Protein AF-A0A392QM88-F1 (afdb_monomer)

Solvent-accessible surface area (backbone atoms only — not comparable to full-atom values): 10336 Å² total; per-residue (Å²): 112,51,68,60,70,75,41,70,39,86,89,36,96,40,37,56,89,45,38,24,79,82,51,42,71,90,31,56,61,50,50,77,55,49,65,89,54,68,69,42,95,82,54,76,80,73,57,62,70,60,38,50,55,51,37,53,50,48,48,50,42,21,56,51,68,53,18,47,33,38,51,37,34,74,15,31,83,82,57,95,88,61,75,76,84,81,58,98,82,52,79,70,49,34,72,12,24,41,53,62,34,41,51,51,22,46,27,48,56,44,9,10,80,89,38,78,71,16,30,24,37,35,31,84,96,35,15,82,76,27,60,59,43,59,57,53,48,52,51,53,54,48,45,57,62,52,44,50,73,69,46,88,58,29,50,81,83,83,53,63,71,60,48,68,34,70,52,76,43,71,50,100,85,70,44,84,43,80,44,63,95

Foldseek 3Di:
DAQPPQAVDPPHPLHDPFWAPVRHPPHDAQQPDDCVQNVDPPRDDDDNVVSVVNLVVLCCCLLPVQQQAQCQAAHADDFPPDDPPPDPPDRNRDGHSVVVTRLLVRLCNTFYPPDDCSPDSNDDVRNVVRSVSVVSVVVVVVSLVVSCVVDDNSDHDPDPRQQADWDWDQDPVRDTDIDGD

Mean predicted aligned error: 3.91 Å

Organism: NCBI:txid97028

Sequence (181 aa):
MQIPSIFTNPNSSLYDPYRDPRHQPPATIDLEYDRAQGDLPNYIPRCAEEQIKLNLYTMHRTMYRNGNTNTLFHGGPFRGGDIPPDSKEDQSKSSGSIERSPHNIVHVWCGDPNQLDRKDMGHFYSSGRDPLFYALHGNVDRMWSIWKTLGGKRRDPTDRDWLESAFVFYDENKNLVKVKV

Secondary structure (DSSP, 8-state):
----GGGT-TTSTT--S-B-GGGSTTPPP-TT--HHHHTSTT--PPPHHHHHHHHHHHHHIIIIIS--BHHHHHBS---TTPPPTTSTT-GGGPBPHHIIIIIHHHHHHHB-TTSGGGTTTTSHHHHTTSTHHHHHHHHHHHHHHHHHHT-TB------HHHHH-EEEEE-TTS-EEEEE-

Nearest PDB structures (foldseek):
  5ce9-assembly1_B  TM=9.347E-01  e=1.069E-18  Juglans regia
  5ce9-assembly1_A  TM=9.651E-01  e=8.679E-18  Juglans regia
  6els-assembly1_A  TM=9.710E-01  e=1.859E-17  Malus domestica
  4z0y-assembly1_C  TM=9.192E-01  e=1.014E-15  Coreopsis grandiflora
  6hqi-assembly1_A  TM=8.753E-01  e=3.886E-12  Solanum lycopersicum

Radius of gyration: 17.98 Å; Cα contacts (8 Å, |Δi|>4): 257; chains: 1; bounding box: 46×46×43 Å

InterPro domains:
  IPR002227 Tyrosinase copper-binding domain [PF00264] (35-149)
  IPR002227 Tyrosinase copper-binding domain [PR00092] (102-113)
  IPR002227 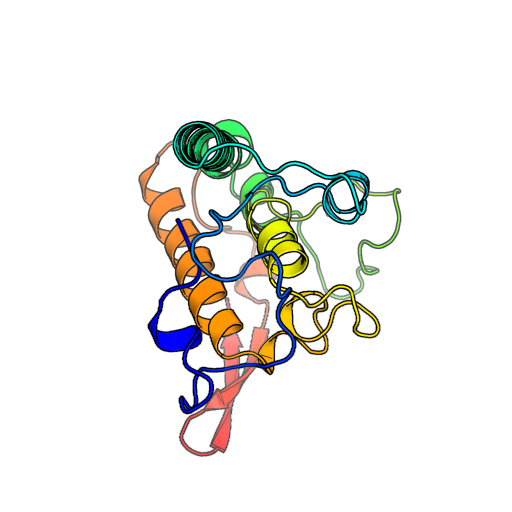Tyrosinase copper-binding domain [PR00092] (129-147)
  IPR002227 Tyrosinase copper-binding domain [PS00498] (130-141)
  IPR008922 Di-copper centre-containing domain superfamily [G3DSA:1.10.1280.10] (1-181)
  IPR008922 Di-copper centre-containing domain superfamily [SSF48056] (1-180)
  IPR022739 Polyphenol oxidase, central domain [PF12142] (156-181)
  IPR050316 Tyrosinase and Hemocyanin [PTHR11474] (1-180)

Structure (mmCIF, N/CA/C/O backbone):
data_AF-A0A392QM88-F1
#
_entry.id   AF-A0A392QM88-F1
#
loop_
_atom_site.group_PDB
_atom_site.id
_atom_site.type_symbol
_atom_site.label_atom_id
_atom_site.label_alt_id
_atom_site.label_comp_id
_atom_site.label_asym_id
_atom_site.label_entity_id
_atom_site.label_seq_id
_atom_site.pdbx_PDB_ins_code
_atom_site.Cartn_x
_atom_site.Cartn_y
_atom_site.Cartn_z
_atom_site.occupancy
_atom_site.B_iso_or_equiv
_atom_site.auth_seq_id
_atom_site.auth_comp_id
_atom_site.auth_asym_id
_atom_site.auth_atom_id
_atom_site.pdbx_PDB_model_num
ATOM 1 N N . MET A 1 1 ? -6.569 14.577 1.644 1.00 94.62 1 MET A N 1
ATOM 2 C CA . MET A 1 1 ? -5.976 13.221 1.641 1.00 94.62 1 MET A CA 1
ATOM 3 C C . MET A 1 1 ? -6.264 12.590 3.000 1.00 94.62 1 MET A C 1
ATOM 5 O O . MET A 1 1 ? -5.414 12.617 3.873 1.00 94.62 1 MET A O 1
ATOM 9 N N . GLN A 1 2 ? -7.500 12.148 3.214 1.00 97.56 2 GLN A N 1
ATOM 10 C CA . GLN A 1 2 ? -7.997 11.625 4.496 1.00 97.56 2 GLN A CA 1
ATOM 11 C C . GLN A 1 2 ? -8.505 10.196 4.269 1.00 97.56 2 GLN A C 1
ATOM 13 O O . GLN A 1 2 ? -8.697 9.809 3.110 1.00 97.56 2 GLN A O 1
ATOM 18 N N . ILE A 1 3 ? -8.770 9.443 5.339 1.00 98.00 3 ILE A N 1
ATOM 19 C CA . ILE A 1 3 ? -9.519 8.184 5.227 1.00 98.00 3 ILE A CA 1
ATOM 20 C C . ILE A 1 3 ? -10.881 8.496 4.578 1.00 98.00 3 ILE A C 1
ATOM 22 O O . ILE A 1 3 ? -11.578 9.397 5.056 1.00 98.00 3 ILE A O 1
ATOM 26 N N . PRO A 1 4 ? -11.273 7.813 3.486 1.00 98.19 4 PRO A N 1
ATOM 27 C CA . PRO A 1 4 ? -12.556 8.075 2.844 1.00 98.19 4 PRO A CA 1
ATOM 28 C C . PRO A 1 4 ? -13.722 7.807 3.803 1.00 98.19 4 PRO A C 1
ATOM 30 O O . PRO A 1 4 ? -13.741 6.795 4.502 1.00 98.19 4 PRO A O 1
ATOM 33 N N . SER A 1 5 ? -14.729 8.682 3.800 1.00 97.06 5 SER A N 1
ATOM 34 C CA . SER A 1 5 ? -15.846 8.649 4.761 1.00 97.06 5 SER A CA 1
ATOM 35 C C . SER A 1 5 ? -16.660 7.349 4.751 1.00 97.06 5 SER A C 1
ATOM 37 O O . SER A 1 5 ? -17.263 6.988 5.758 1.00 97.06 5 SER A O 1
ATOM 39 N N . ILE A 1 6 ? -16.646 6.601 3.644 1.00 97.88 6 ILE A N 1
ATOM 40 C CA . ILE A 1 6 ? -17.304 5.289 3.541 1.00 97.88 6 ILE A CA 1
ATOM 41 C C . ILE A 1 6 ? -16.734 4.257 4.531 1.00 97.88 6 ILE A C 1
ATOM 43 O O . ILE A 1 6 ? -17.445 3.330 4.920 1.00 97.88 6 ILE A O 1
ATOM 47 N N . PHE A 1 7 ? -15.480 4.437 4.966 1.00 98.44 7 PHE A N 1
ATOM 48 C CA . PHE A 1 7 ? -14.811 3.573 5.937 1.00 98.44 7 PHE A CA 1
ATOM 49 C C . PHE A 1 7 ? -15.027 4.031 7.384 1.00 98.44 7 PHE A C 1
ATOM 51 O O . PHE A 1 7 ? -14.753 3.260 8.293 1.00 98.44 7 PHE A O 1
ATOM 58 N N . THR A 1 8 ? -15.501 5.253 7.646 1.00 97.25 8 THR A N 1
ATOM 59 C CA . THR A 1 8 ? -15.475 5.840 9.004 1.00 97.25 8 THR A CA 1
ATOM 60 C C . THR A 1 8 ? -16.792 5.733 9.764 1.00 97.25 8 THR A C 1
ATOM 62 O O . THR A 1 8 ? -16.852 6.124 10.923 1.00 97.25 8 THR A O 1
ATOM 65 N N . ASN A 1 9 ? -17.858 5.241 9.130 1.00 97.06 9 ASN A N 1
ATOM 66 C CA . ASN A 1 9 ? -19.157 5.049 9.773 1.00 97.06 9 ASN A CA 1
ATOM 67 C C . ASN A 1 9 ? -19.166 3.739 10.585 1.00 97.06 9 ASN A C 1
ATOM 69 O O . ASN A 1 9 ? -19.156 2.688 9.949 1.00 97.06 9 ASN A O 1
ATOM 73 N N . PRO A 1 10 ? -19.297 3.759 11.928 1.00 97.31 10 PRO A N 1
ATOM 74 C CA . PRO A 1 10 ? -19.299 2.544 12.752 1.00 97.31 10 PRO A CA 1
ATOM 75 C C . PRO A 1 10 ? -20.393 1.521 12.416 1.00 97.31 10 PRO A C 1
ATOM 77 O O . PRO A 1 10 ? -20.271 0.354 12.768 1.00 97.31 10 PRO A O 1
ATOM 80 N N . ASN A 1 11 ? -21.454 1.942 11.719 1.00 97.62 11 ASN A N 1
ATOM 81 C CA . ASN A 1 11 ? -22.539 1.067 11.265 1.00 97.62 11 ASN A CA 1
ATOM 82 C C . ASN A 1 11 ? -22.311 0.490 9.850 1.00 97.62 11 ASN A C 1
ATOM 84 O O . ASN A 1 11 ? -23.202 -0.149 9.296 1.00 97.62 11 ASN A O 1
ATOM 88 N N . SER A 1 12 ? -21.163 0.764 9.223 1.00 98.12 12 SER A N 1
ATOM 89 C CA . SER A 1 12 ? -20.799 0.272 7.890 1.00 98.12 12 SER A CA 1
ATOM 90 C C . SER A 1 12 ? -20.069 -1.065 7.977 1.00 98.12 12 SER A C 1
ATOM 92 O O . SER A 1 12 ? -19.211 -1.248 8.835 1.00 98.12 12 SER A O 1
ATOM 94 N N . SER A 1 13 ? -20.297 -1.961 7.015 1.00 98.19 13 SER A N 1
ATOM 95 C CA . SER A 1 13 ? -19.485 -3.177 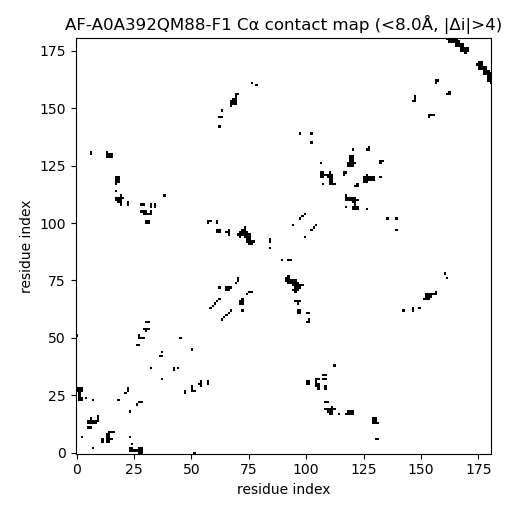6.854 1.00 98.19 13 SER A CA 1
ATOM 96 C C . SER A 1 13 ? -18.040 -2.896 6.420 1.00 98.19 13 SER A C 1
ATOM 98 O O . SER A 1 13 ? -17.230 -3.812 6.360 1.00 98.19 13 SER A O 1
ATOM 100 N N . LEU A 1 14 ? -17.722 -1.645 6.069 1.00 98.50 14 LEU A N 1
ATOM 101 C CA . LEU A 1 14 ? -16.372 -1.186 5.728 1.00 98.50 14 LEU A CA 1
ATOM 102 C C . LEU A 1 14 ? -15.616 -0.606 6.937 1.00 98.50 14 LEU A C 1
ATOM 104 O O . LEU A 1 14 ? -14.470 -0.170 6.805 1.00 98.50 14 LEU A O 1
ATOM 108 N N . TYR A 1 15 ? -16.267 -0.519 8.095 1.00 98.62 15 TYR A N 1
ATOM 109 C CA . TYR A 1 15 ? -15.659 0.025 9.299 1.00 98.62 15 TYR A CA 1
ATOM 110 C C . TYR A 1 15 ? -14.811 -1.013 10.026 1.00 98.62 15 TYR A C 1
ATOM 112 O O . TYR A 1 15 ? -15.168 -2.186 10.089 1.00 98.62 15 TYR A O 1
ATOM 120 N N . ASP A 1 16 ? -13.716 -0.536 10.608 1.00 98.69 16 ASP A N 1
ATOM 121 C CA . ASP A 1 16 ? -12.847 -1.300 11.491 1.00 98.69 16 ASP A CA 1
ATOM 122 C C . ASP A 1 16 ? -12.571 -0.453 12.750 1.00 98.69 16 ASP A C 1
ATOM 124 O O . ASP A 1 16 ? -12.137 0.701 12.611 1.00 98.69 16 ASP A O 1
ATOM 128 N N . PRO A 1 17 ? -12.853 -0.966 13.967 1.00 97.88 17 PRO A N 1
ATOM 129 C CA . PRO A 1 17 ? -12.576 -0.258 15.215 1.00 97.88 17 PRO A CA 1
ATOM 130 C C . PRO A 1 17 ? -11.083 -0.180 15.571 1.00 97.88 17 PRO A C 1
ATOM 132 O O . PRO A 1 17 ? -10.718 0.638 16.411 1.00 97.88 17 PRO A O 1
ATOM 135 N N . TYR A 1 18 ? -10.217 -0.993 14.961 1.00 98.31 18 TYR A N 1
ATOM 136 C CA . TYR A 1 18 ? -8.781 -1.081 15.250 1.00 98.31 18 TYR A CA 1
ATOM 137 C C . TYR A 1 18 ? -7.935 -0.184 14.336 1.00 98.31 18 TYR A C 1
ATOM 139 O O . TYR A 1 18 ? -6.853 -0.555 13.867 1.00 98.31 18 TYR A O 1
ATOM 147 N N . ARG A 1 19 ? -8.426 1.037 14.108 1.00 98.38 19 ARG A N 1
ATOM 148 C CA . ARG A 1 19 ? -7.689 2.122 13.449 1.00 98.38 19 ARG A CA 1
ATOM 149 C C . ARG A 1 19 ? -7.270 3.173 14.464 1.00 98.38 19 ARG A C 1
ATOM 151 O O . ARG A 1 19 ? -7.979 3.404 15.439 1.00 98.38 19 ARG A O 1
ATOM 158 N N . ASP A 1 20 ? -6.161 3.860 14.207 1.00 97.50 20 ASP A N 1
ATOM 159 C CA . ASP A 1 20 ? -5.684 4.925 15.088 1.00 97.50 20 ASP A CA 1
ATOM 160 C C . ASP A 1 20 ? -6.769 6.014 15.246 1.00 97.50 20 ASP A C 1
ATOM 162 O O . ASP A 1 20 ? -7.164 6.652 14.257 1.00 97.50 20 ASP A O 1
ATOM 166 N N . PRO A 1 21 ? -7.286 6.241 16.470 1.00 95.56 21 PRO A N 1
ATOM 167 C CA . PRO A 1 21 ? -8.365 7.196 16.698 1.00 95.56 21 PRO A CA 1
ATOM 168 C C . PRO A 1 21 ? -7.934 8.642 16.420 1.00 95.56 21 PRO A C 1
ATOM 170 O O . PRO A 1 21 ? -8.773 9.483 16.104 1.00 95.56 21 PRO A O 1
ATOM 173 N N . ARG A 1 22 ? -6.629 8.938 16.481 1.00 95.06 22 ARG A N 1
ATOM 174 C CA . ARG A 1 22 ? -6.062 10.271 16.209 1.00 95.06 22 ARG A CA 1
ATOM 175 C C . ARG A 1 22 ? -6.024 10.590 14.716 1.00 95.06 22 ARG A C 1
ATOM 177 O O . ARG A 1 22 ? -5.922 11.751 14.331 1.00 95.06 22 ARG A O 1
ATOM 184 N N . HIS A 1 23 ? -6.094 9.559 13.881 1.00 96.25 23 HIS A N 1
ATOM 185 C CA . HIS A 1 23 ? -5.944 9.638 12.431 1.00 96.25 23 HIS A CA 1
ATOM 186 C C . HIS A 1 23 ? -7.280 9.526 11.682 1.00 96.25 23 HIS A C 1
ATOM 188 O O . HIS A 1 23 ? -7.318 9.486 10.451 1.00 96.25 23 HIS A O 1
ATOM 194 N N . GLN A 1 24 ? -8.402 9.533 12.405 1.00 96.25 24 GLN A N 1
ATOM 195 C CA . GLN A 1 24 ? -9.720 9.651 11.788 1.00 96.25 24 GLN A CA 1
ATOM 196 C C . GLN A 1 24 ? -9.916 11.051 11.176 1.00 96.25 24 GLN A C 1
ATOM 198 O O . GLN A 1 24 ? -9.284 12.019 11.615 1.00 96.25 24 GLN A O 1
ATOM 203 N N . PRO A 1 25 ? -10.786 11.205 10.158 1.00 96.38 25 PRO A N 1
ATOM 204 C CA . PRO A 1 25 ? -11.103 12.519 9.614 1.00 96.38 25 PRO A CA 1
ATOM 205 C C . PRO A 1 25 ? -11.487 13.518 10.721 1.00 96.38 25 PRO A C 1
ATOM 207 O O . PRO A 1 25 ? -12.226 13.155 11.637 1.00 96.38 25 PRO A O 1
ATOM 210 N N . PRO A 1 26 ? -11.001 14.772 10.647 1.00 96.06 26 PRO A N 1
ATOM 211 C CA . PRO A 1 26 ? -10.404 15.418 9.476 1.00 96.06 26 PRO A CA 1
ATOM 212 C C . PRO A 1 26 ? -8.869 15.279 9.344 1.00 96.06 26 PRO A C 1
ATOM 214 O O . PRO A 1 26 ? -8.259 16.033 8.579 1.00 96.06 26 PRO A O 1
ATOM 217 N N . ALA A 1 27 ? -8.220 14.344 10.044 1.00 96.75 27 ALA A N 1
ATOM 218 C CA . ALA A 1 27 ? -6.771 14.162 9.944 1.00 96.75 27 ALA A CA 1
ATOM 219 C C . ALA A 1 27 ? -6.320 13.869 8.499 1.00 96.75 27 ALA A C 1
ATOM 221 O O . ALA A 1 27 ? -6.883 13.022 7.802 1.00 96.75 27 ALA A O 1
ATOM 222 N N . THR A 1 28 ? -5.297 14.592 8.040 1.00 97.88 28 THR A N 1
ATOM 223 C CA . THR A 1 28 ? -4.657 14.349 6.740 1.00 97.88 28 THR A CA 1
ATOM 224 C C . THR A 1 28 ? -3.559 13.313 6.922 1.00 97.88 28 THR A C 1
ATOM 226 O O . THR A 1 28 ? -2.753 13.445 7.837 1.00 97.88 28 THR A O 1
ATOM 229 N N . ILE A 1 29 ? -3.522 12.306 6.047 1.00 97.62 29 ILE A N 1
ATOM 230 C CA . ILE A 1 29 ? -2.502 11.256 6.089 1.00 97.62 29 ILE A CA 1
ATOM 231 C C . ILE A 1 29 ? -1.093 11.847 6.038 1.00 97.62 29 ILE A C 1
ATOM 233 O O . ILE A 1 29 ? -0.852 12.775 5.264 1.00 97.62 29 ILE A O 1
ATOM 237 N N . ASP A 1 30 ? -0.167 11.300 6.822 1.00 97.50 30 ASP A N 1
ATOM 238 C CA . ASP A 1 30 ? 1.258 11.605 6.708 1.00 97.50 30 ASP A CA 1
ATOM 239 C C . ASP A 1 30 ? 1.970 10.451 5.992 1.00 97.50 30 ASP A C 1
ATOM 241 O O . ASP A 1 30 ? 2.142 9.371 6.550 1.00 97.50 30 ASP A O 1
ATOM 245 N N . LEU A 1 31 ? 2.360 10.663 4.729 1.00 97.75 31 LEU A N 1
ATOM 246 C CA . LEU A 1 31 ? 3.050 9.641 3.927 1.00 97.75 31 LEU A CA 1
ATOM 247 C C . LEU A 1 31 ? 4.502 9.399 4.373 1.00 97.75 31 LEU A C 1
ATOM 249 O O . LEU A 1 31 ? 5.159 8.508 3.842 1.00 97.75 31 LEU A O 1
ATOM 253 N N . GLU A 1 32 ? 4.998 10.181 5.330 1.00 95.19 32 GLU A N 1
ATOM 254 C CA . GLU A 1 32 ? 6.298 10.018 5.986 1.00 95.19 32 GLU A CA 1
ATOM 255 C C . GLU A 1 32 ? 6.133 9.966 7.514 1.00 95.19 32 GLU A C 1
ATOM 257 O O . GLU A 1 32 ? 7.029 10.377 8.248 1.00 95.19 32 GLU A O 1
ATOM 262 N N . TYR A 1 33 ? 4.978 9.481 7.989 1.00 96.25 33 TYR A N 1
ATOM 263 C CA . TYR A 1 33 ? 4.686 9.324 9.407 1.00 96.25 33 TYR A CA 1
ATOM 264 C C . TYR A 1 33 ? 5.822 8.605 10.141 1.00 96.25 33 TYR A C 1
ATOM 266 O O . TYR A 1 33 ? 6.101 7.425 9.914 1.00 96.25 33 TYR A O 1
ATOM 274 N N . ASP A 1 34 ? 6.454 9.331 11.056 1.00 92.62 34 ASP A N 1
ATOM 275 C CA . ASP A 1 34 ? 7.454 8.795 11.962 1.00 92.62 34 ASP A CA 1
ATOM 276 C C . ASP A 1 34 ? 6.769 8.361 13.254 1.00 92.62 34 ASP A C 1
ATOM 278 O O . ASP A 1 34 ? 6.395 9.193 14.081 1.00 92.62 34 ASP A O 1
ATOM 282 N N . ARG A 1 35 ? 6.648 7.047 13.446 1.00 90.69 35 ARG A N 1
ATOM 283 C CA . ARG A 1 35 ? 6.071 6.448 14.654 1.00 90.69 35 ARG A CA 1
ATOM 284 C C . ARG A 1 35 ? 6.728 6.965 15.938 1.00 90.69 35 ARG A C 1
ATOM 286 O O . ARG A 1 35 ? 6.027 7.181 16.921 1.00 90.69 35 ARG A O 1
ATOM 293 N N . ALA A 1 36 ? 8.048 7.162 15.950 1.00 90.75 36 ALA A N 1
ATOM 294 C CA . ALA A 1 36 ? 8.772 7.547 17.163 1.00 90.75 36 ALA A CA 1
ATOM 295 C C . ALA A 1 36 ? 8.376 8.945 17.663 1.00 90.75 36 ALA A C 1
ATOM 297 O O . ALA A 1 36 ? 8.449 9.216 18.860 1.00 90.75 36 ALA A O 1
ATOM 298 N N . GLN A 1 37 ? 7.939 9.815 16.752 1.00 90.25 37 GLN A N 1
ATOM 299 C CA . GLN A 1 37 ? 7.462 11.159 17.071 1.00 90.25 37 GLN A CA 1
ATOM 300 C C . GLN A 1 37 ? 5.937 11.217 17.141 1.00 90.25 37 GLN A C 1
ATOM 302 O O . GLN A 1 37 ? 5.386 11.799 18.070 1.00 90.25 37 GLN A O 1
ATOM 307 N N . GLY A 1 38 ? 5.257 10.597 16.179 1.00 89.31 38 GLY A N 1
ATOM 308 C CA . GLY A 1 38 ? 3.807 10.634 16.019 1.00 89.31 38 GLY A CA 1
ATOM 309 C C . GLY A 1 38 ? 3.030 9.921 17.124 1.00 89.31 38 GLY A C 1
ATOM 310 O O . GLY A 1 38 ? 1.844 10.192 17.298 1.00 89.31 38 GLY A O 1
ATOM 311 N N . ASP A 1 39 ? 3.673 9.034 17.886 1.00 91.94 39 ASP A N 1
ATOM 312 C CA . ASP A 1 39 ? 3.069 8.371 19.050 1.00 91.94 39 ASP A CA 1
ATOM 313 C C . ASP A 1 39 ? 3.227 9.145 20.357 1.00 91.94 39 ASP A C 1
ATOM 315 O O . ASP A 1 39 ? 2.631 8.773 21.369 1.00 91.94 39 ASP A O 1
ATOM 319 N N . LEU A 1 40 ? 3.990 10.240 20.358 1.00 91.00 40 LEU A N 1
ATOM 320 C CA . LEU A 1 40 ? 4.176 11.030 21.566 1.00 91.00 40 LEU A CA 1
ATOM 321 C C . LEU A 1 40 ? 2.880 11.771 21.945 1.00 91.00 40 LEU A C 1
ATOM 323 O O . LEU A 1 40 ? 2.221 12.341 21.072 1.00 91.00 40 LEU A O 1
ATOM 327 N N . PRO A 1 41 ? 2.527 11.850 23.245 1.00 86.88 41 PRO A N 1
ATOM 328 C CA . PRO A 1 41 ? 1.304 12.524 23.698 1.00 86.88 41 PRO A CA 1
ATOM 329 C C . PRO A 1 41 ? 1.210 14.007 23.315 1.00 86.88 41 PRO A C 1
ATOM 331 O O . PRO A 1 41 ? 0.119 14.557 23.219 1.00 86.88 41 PRO A O 1
ATOM 334 N N . ASN A 1 42 ? 2.354 14.663 23.123 1.00 88.44 42 ASN A N 1
ATOM 335 C CA . ASN A 1 42 ? 2.470 16.074 22.764 1.00 88.44 42 ASN A CA 1
ATOM 336 C C . ASN A 1 42 ? 2.767 16.294 21.273 1.00 88.44 42 ASN A C 1
ATOM 338 O O . ASN A 1 42 ? 3.153 17.400 20.893 1.00 88.44 42 ASN A O 1
ATOM 342 N N . TYR A 1 43 ? 2.630 15.262 20.436 1.00 89.50 43 TYR A N 1
ATOM 343 C CA . TYR A 1 43 ? 2.791 15.412 18.998 1.00 89.50 43 TYR A CA 1
ATOM 344 C C . TYR A 1 43 ? 1.726 16.361 18.441 1.00 89.50 43 TYR A C 1
ATOM 346 O O . TYR A 1 43 ? 0.525 16.157 18.626 1.00 89.50 43 TYR A O 1
ATOM 354 N N . ILE A 1 44 ? 2.176 17.400 17.741 1.00 88.88 44 ILE A N 1
ATOM 355 C CA . ILE A 1 44 ? 1.302 18.357 17.068 1.00 88.88 44 ILE A CA 1
ATOM 356 C C . ILE A 1 44 ? 1.377 18.057 15.567 1.00 88.88 44 ILE A C 1
ATOM 358 O O . ILE A 1 44 ? 2.429 18.290 14.963 1.00 88.88 44 ILE A O 1
ATOM 362 N N . PRO A 1 45 ? 0.301 17.534 14.949 1.00 89.69 45 PRO A N 1
ATOM 363 C CA . PRO A 1 45 ? 0.288 17.297 13.515 1.00 89.69 45 PRO A CA 1
ATOM 364 C C . PRO A 1 45 ? 0.370 18.622 12.756 1.00 89.69 45 PRO A C 1
ATOM 366 O O . PRO A 1 45 ? -0.127 19.659 13.205 1.00 89.69 45 PRO A O 1
ATOM 369 N N . ARG A 1 46 ? 0.979 18.580 11.569 1.00 93.69 46 ARG A N 1
ATOM 370 C CA . ARG A 1 46 ? 1.028 19.735 10.665 1.00 93.69 46 ARG A CA 1
ATOM 371 C C . ARG A 1 46 ? -0.372 20.134 10.218 1.00 93.69 46 ARG A C 1
ATOM 373 O O . ARG A 1 46 ? -1.296 19.316 10.198 1.00 93.69 46 ARG A O 1
ATOM 380 N N . CYS A 1 47 ? -0.519 21.382 9.780 1.00 95.69 47 CYS A N 1
ATOM 381 C CA . CYS A 1 47 ? -1.760 21.786 9.138 1.00 95.69 47 CYS A CA 1
ATOM 382 C C . CYS A 1 47 ? -1.947 21.024 7.810 1.00 95.69 47 CYS A C 1
ATOM 384 O O . CYS A 1 47 ? -0.986 20.574 7.176 1.00 95.69 47 CYS A O 1
ATOM 386 N N . ALA A 1 48 ? -3.201 20.872 7.375 1.00 96.69 48 ALA A N 1
ATOM 387 C CA . ALA A 1 48 ? -3.530 20.056 6.206 1.00 96.69 48 ALA A CA 1
ATOM 388 C C . ALA A 1 48 ? -2.819 20.527 4.925 1.00 96.69 48 ALA A C 1
ATOM 390 O O . ALA A 1 48 ? -2.389 19.700 4.123 1.00 96.69 48 ALA A O 1
ATOM 391 N N . GLU A 1 49 ? -2.662 21.839 4.735 1.00 97.69 49 GLU A N 1
ATOM 392 C CA . GLU A 1 49 ? -2.003 22.399 3.552 1.00 97.69 49 GLU A CA 1
ATOM 393 C C . GLU A 1 49 ? -0.522 22.002 3.478 1.00 97.69 49 GLU A C 1
ATOM 395 O O . GLU A 1 49 ? -0.044 21.546 2.436 1.00 97.69 49 GLU A O 1
ATOM 400 N N . GLU A 1 50 ? 0.202 22.131 4.590 1.00 97.75 50 GLU A N 1
ATOM 401 C CA . GLU A 1 50 ? 1.607 21.732 4.683 1.00 97.75 50 GLU A CA 1
ATOM 402 C C . GLU A 1 50 ? 1.768 20.225 4.493 1.00 97.75 50 GLU A C 1
ATOM 404 O O . GLU A 1 50 ? 2.624 19.786 3.721 1.00 97.75 50 GLU A O 1
ATOM 409 N N . GLN A 1 51 ? 0.906 19.426 5.131 1.00 98.12 51 GLN A N 1
ATOM 410 C CA . GLN A 1 51 ? 0.970 17.973 5.012 1.00 98.12 51 GLN A CA 1
ATOM 411 C C . GLN A 1 51 ? 0.688 17.503 3.576 1.00 98.12 51 GLN A C 1
ATOM 413 O O . GLN A 1 51 ? 1.363 16.605 3.078 1.00 98.12 51 GLN A O 1
ATOM 418 N N . ILE A 1 52 ? -0.244 18.143 2.859 1.00 98.50 52 ILE A N 1
ATOM 419 C CA . ILE A 1 52 ? -0.500 17.848 1.441 1.00 98.50 52 ILE A CA 1
ATOM 420 C C . ILE A 1 52 ? 0.738 18.142 0.586 1.00 98.50 52 ILE A C 1
ATOM 422 O O . ILE A 1 52 ? 1.103 17.313 -0.250 1.00 98.50 52 ILE A O 1
ATOM 426 N N . LYS A 1 53 ? 1.414 19.281 0.795 1.00 98.44 53 LYS A N 1
ATOM 427 C CA . LYS A 1 53 ? 2.646 19.620 0.057 1.00 98.44 53 LYS A CA 1
ATOM 428 C C . LYS A 1 53 ? 3.734 18.565 0.278 1.00 98.44 53 LYS A C 1
ATOM 430 O O . LYS A 1 53 ? 4.356 18.120 -0.688 1.00 98.44 53 LYS A O 1
ATOM 435 N N . LEU A 1 54 ? 3.921 18.122 1.522 1.00 98.00 54 LEU A N 1
ATOM 436 C CA . LEU A 1 54 ? 4.888 17.073 1.858 1.00 98.00 54 LEU A CA 1
ATOM 437 C C . LEU A 1 54 ? 4.513 15.723 1.245 1.00 98.00 54 LEU A C 1
ATOM 439 O O . LEU A 1 54 ? 5.365 15.080 0.639 1.00 98.00 54 LEU A O 1
ATOM 443 N N . ASN A 1 55 ? 3.241 15.328 1.296 1.00 98.56 55 ASN A N 1
ATOM 444 C CA . ASN A 1 55 ? 2.776 14.090 0.673 1.00 98.56 55 ASN A CA 1
ATOM 445 C C . ASN A 1 55 ? 3.026 14.079 -0.842 1.00 98.56 55 ASN A C 1
ATOM 447 O O . ASN A 1 55 ? 3.482 13.076 -1.391 1.00 98.56 55 ASN A O 1
ATOM 451 N N . LEU A 1 56 ? 2.769 15.196 -1.532 1.00 98.56 56 LEU A N 1
ATOM 452 C CA . LEU A 1 56 ? 3.053 15.323 -2.966 1.00 98.56 56 LEU A CA 1
ATOM 453 C C . LEU A 1 56 ? 4.557 15.222 -3.257 1.00 98.56 56 LEU A C 1
ATOM 455 O O . LEU A 1 56 ? 4.952 14.554 -4.217 1.00 98.56 56 LEU A O 1
ATOM 459 N N . TYR A 1 57 ? 5.399 15.825 -2.413 1.00 98.12 57 TYR A N 1
ATOM 460 C CA . TYR A 1 57 ? 6.851 15.674 -2.509 1.00 98.12 57 TYR A CA 1
ATOM 461 C C . TYR A 1 57 ? 7.285 14.217 -2.306 1.00 98.12 57 TYR A C 1
ATOM 463 O O . TYR A 1 57 ? 8.094 13.710 -3.086 1.00 98.12 57 TYR A O 1
ATOM 471 N N . THR A 1 58 ? 6.715 13.522 -1.319 1.00 98.25 58 THR A N 1
ATOM 472 C CA . THR A 1 58 ? 6.957 12.095 -1.080 1.00 98.25 58 THR A CA 1
ATOM 473 C C . THR A 1 58 ? 6.605 11.271 -2.306 1.00 98.25 58 THR A C 1
ATOM 475 O O . THR A 1 58 ? 7.458 10.527 -2.784 1.00 98.25 58 THR A O 1
ATOM 478 N N . MET A 1 59 ? 5.421 11.475 -2.891 1.00 98.38 59 MET A N 1
ATOM 479 C CA . MET A 1 59 ? 5.015 10.772 -4.110 1.00 98.38 59 MET A CA 1
ATOM 480 C C . MET A 1 59 ? 5.974 11.032 -5.272 1.00 98.38 59 MET A C 1
ATOM 482 O O . MET A 1 59 ? 6.399 10.089 -5.935 1.00 98.38 59 MET A O 1
ATOM 486 N N . HIS A 1 60 ? 6.378 12.283 -5.509 1.00 98.19 60 HIS A N 1
ATOM 487 C CA . HIS A 1 60 ? 7.371 12.591 -6.541 1.00 98.19 60 HIS A CA 1
ATOM 488 C C . HIS A 1 60 ? 8.711 11.892 -6.256 1.00 98.19 60 HIS A C 1
ATOM 490 O O . HIS A 1 60 ? 9.320 11.282 -7.139 1.00 98.19 60 HIS A O 1
ATOM 496 N N . ARG A 1 61 ? 9.176 11.930 -5.005 1.00 97.62 61 ARG A N 1
ATOM 497 C CA . ARG A 1 61 ? 10.425 11.290 -4.593 1.00 97.62 61 ARG A CA 1
ATOM 498 C C . ARG A 1 61 ? 10.382 9.778 -4.808 1.00 97.62 61 ARG A C 1
ATOM 500 O O . ARG A 1 61 ? 11.352 9.235 -5.327 1.00 97.62 61 ARG A O 1
ATOM 507 N N . THR A 1 62 ? 9.299 9.099 -4.449 1.00 97.31 62 THR A N 1
ATOM 508 C CA . THR A 1 62 ? 9.225 7.630 -4.452 1.00 97.31 62 THR A CA 1
ATOM 509 C C . THR A 1 62 ? 8.873 7.064 -5.828 1.00 97.31 62 THR A C 1
ATOM 511 O O . THR A 1 62 ? 9.513 6.106 -6.263 1.00 97.31 62 THR A O 1
ATOM 514 N N . MET A 1 63 ? 7.956 7.707 -6.561 1.00 97.75 63 MET A N 1
ATOM 515 C CA . MET A 1 63 ? 7.553 7.311 -7.919 1.00 97.75 63 MET A CA 1
ATOM 516 C C . MET A 1 63 ? 8.582 7.685 -8.985 1.00 97.75 63 MET A C 1
ATOM 518 O O . MET A 1 63 ? 8.804 6.934 -9.935 1.00 97.75 63 MET A O 1
ATOM 522 N N . TYR A 1 64 ? 9.190 8.869 -8.866 1.00 95.62 64 TYR A N 1
ATOM 523 C CA . TYR A 1 64 ? 10.035 9.412 -9.924 1.00 95.62 64 TYR A CA 1
ATOM 524 C C . TYR A 1 64 ? 11.521 9.275 -9.608 1.00 95.62 64 TYR A C 1
ATOM 526 O O . TYR A 1 64 ? 12.244 8.657 -10.386 1.00 95.62 64 TYR A O 1
ATOM 534 N N . ARG A 1 65 ? 11.994 9.837 -8.490 1.00 95.12 65 ARG A N 1
ATOM 535 C CA . ARG A 1 65 ? 13.437 9.907 -8.194 1.00 95.12 65 ARG A CA 1
ATOM 536 C C . ARG A 1 65 ? 14.006 8.563 -7.743 1.00 95.12 65 ARG A C 1
ATOM 538 O O . ARG A 1 65 ? 15.010 8.119 -8.292 1.00 95.12 65 ARG A O 1
ATOM 545 N N . ASN A 1 66 ? 13.366 7.943 -6.758 1.00 95.12 66 ASN A N 1
ATOM 546 C CA . ASN A 1 66 ? 13.870 6.751 -6.088 1.00 95.12 66 ASN A CA 1
ATOM 547 C C . ASN A 1 66 ? 13.444 5.464 -6.787 1.00 95.12 66 ASN A C 1
ATOM 549 O O . ASN A 1 66 ? 14.156 4.489 -6.655 1.00 95.12 66 ASN A O 1
ATOM 553 N N . GLY A 1 67 ? 12.327 5.454 -7.520 1.00 95.50 67 GLY A N 1
ATOM 554 C CA . GLY A 1 67 ? 11.860 4.317 -8.320 1.00 95.50 67 GLY A CA 1
ATOM 555 C C . GLY A 1 67 ? 12.102 4.528 -9.813 1.00 95.50 67 GLY A C 1
ATOM 556 O O . GLY A 1 67 ? 11.174 4.433 -10.600 1.00 95.50 67 GLY A O 1
ATOM 557 N N . ASN A 1 68 ? 13.304 4.916 -10.243 1.00 95.75 68 ASN A N 1
ATOM 558 C CA . ASN A 1 68 ? 13.549 5.254 -11.657 1.00 95.75 68 ASN A CA 1
ATOM 559 C C . ASN A 1 68 ? 13.936 4.053 -12.550 1.00 95.75 68 ASN A C 1
ATOM 561 O O . ASN A 1 68 ? 14.069 4.215 -13.765 1.00 95.75 68 ASN A O 1
ATOM 565 N N . THR A 1 69 ? 14.068 2.859 -11.969 1.00 95.56 69 THR A N 1
ATOM 566 C CA . THR A 1 69 ? 14.270 1.568 -12.647 1.00 95.56 69 THR A CA 1
ATOM 567 C C . THR A 1 69 ? 13.331 0.516 -12.060 1.00 95.56 69 THR A C 1
ATOM 569 O O . THR A 1 69 ? 12.757 0.727 -10.991 1.00 95.56 69 THR A O 1
ATOM 572 N N . ASN A 1 70 ? 13.183 -0.622 -12.740 1.00 94.50 70 ASN A N 1
ATOM 573 C CA . ASN A 1 70 ? 12.356 -1.730 -12.261 1.00 94.50 70 ASN A CA 1
ATOM 574 C C . ASN A 1 70 ? 12.805 -2.269 -10.894 1.00 94.50 70 ASN A C 1
ATOM 576 O O . ASN A 1 70 ? 11.980 -2.349 -9.995 1.00 94.50 70 ASN A O 1
ATOM 580 N N . THR A 1 71 ? 14.097 -2.531 -10.685 1.00 93.81 71 THR A N 1
ATOM 581 C CA . THR A 1 71 ? 14.633 -3.020 -9.404 1.00 93.81 71 THR A CA 1
ATOM 582 C C . THR A 1 71 ? 14.429 -2.016 -8.276 1.00 93.81 71 THR A C 1
ATOM 584 O O . THR A 1 71 ? 14.143 -2.387 -7.147 1.00 93.81 71 THR A O 1
ATOM 587 N N . LEU A 1 72 ? 14.531 -0.718 -8.561 1.00 94.81 72 LEU A N 1
ATOM 588 C CA . LEU A 1 72 ? 14.311 0.294 -7.533 1.00 94.81 72 LEU A CA 1
ATOM 589 C C . LEU A 1 72 ? 12.827 0.487 -7.190 1.00 94.81 72 LEU A C 1
ATOM 591 O O . LEU A 1 72 ? 12.513 0.886 -6.070 1.00 94.81 72 LEU A O 1
ATOM 595 N N . PHE A 1 73 ? 11.921 0.236 -8.138 1.00 96.88 73 PHE A N 1
ATOM 596 C CA . PHE A 1 73 ? 10.477 0.361 -7.937 1.00 96.88 73 PHE A CA 1
ATOM 597 C C . PHE A 1 73 ? 9.860 -0.897 -7.311 1.00 96.88 73 PHE A C 1
ATOM 599 O O . PHE A 1 73 ? 9.154 -0.777 -6.314 1.00 96.88 73 PHE A O 1
ATOM 606 N N . HIS A 1 74 ? 10.154 -2.077 -7.866 1.00 95.62 74 HIS A N 1
ATOM 607 C CA . HIS A 1 74 ? 9.620 -3.374 -7.430 1.00 95.62 74 HIS A CA 1
ATOM 608 C C . HIS A 1 74 ? 10.419 -4.015 -6.292 1.00 95.62 74 HIS A C 1
ATOM 610 O O . HIS A 1 74 ? 9.885 -4.861 -5.586 1.00 95.62 74 HIS A O 1
ATOM 616 N N . GLY A 1 75 ? 11.676 -3.611 -6.114 1.00 92.75 75 GLY A N 1
ATOM 617 C CA . GLY A 1 75 ? 12.610 -4.240 -5.191 1.00 92.75 75 GLY A CA 1
ATOM 618 C C . GLY A 1 75 ? 13.602 -5.173 -5.887 1.00 92.75 75 GLY A C 1
ATOM 619 O O . GLY A 1 75 ? 13.543 -5.425 -7.097 1.00 92.75 75 GLY A O 1
ATOM 620 N N . GLY A 1 76 ? 14.564 -5.636 -5.097 1.00 89.69 76 GLY A N 1
ATOM 621 C CA . GLY A 1 76 ? 15.568 -6.612 -5.500 1.00 89.69 76 GLY A CA 1
ATOM 622 C C . GLY A 1 76 ? 14.981 -7.981 -5.854 1.00 89.69 76 GLY A C 1
ATOM 623 O O . GLY A 1 76 ? 13.889 -8.320 -5.400 1.00 89.69 76 GLY A O 1
ATOM 624 N N . PRO A 1 77 ? 15.692 -8.799 -6.649 1.00 91.25 77 PRO A N 1
ATOM 625 C CA . PRO A 1 77 ? 15.242 -10.152 -6.941 1.00 91.25 77 PRO A CA 1
ATOM 626 C C . PRO A 1 77 ? 15.235 -11.021 -5.673 1.00 91.25 77 PRO A C 1
ATOM 628 O O . PRO A 1 77 ? 16.169 -10.971 -4.873 1.00 91.25 77 PRO A O 1
ATOM 631 N N . PHE A 1 78 ? 14.210 -11.863 -5.544 1.00 89.69 78 PHE A N 1
ATOM 632 C CA . PHE A 1 78 ? 14.081 -12.870 -4.493 1.00 89.69 78 PHE A CA 1
ATOM 633 C C . PHE A 1 78 ? 13.675 -14.203 -5.128 1.00 89.69 78 PHE A C 1
ATOM 635 O O . PHE A 1 78 ? 12.676 -14.267 -5.844 1.00 89.69 78 PHE A O 1
ATOM 642 N N . ARG A 1 79 ? 14.477 -15.251 -4.924 1.00 91.44 79 ARG A N 1
ATOM 643 C CA . ARG A 1 79 ? 14.386 -16.530 -5.643 1.00 91.44 79 ARG A CA 1
ATOM 644 C C . ARG A 1 79 ? 14.246 -17.716 -4.692 1.00 91.44 79 ARG A C 1
ATOM 646 O O . ARG A 1 79 ? 14.517 -17.634 -3.497 1.00 91.44 79 ARG A O 1
ATOM 653 N N . GLY A 1 80 ? 13.848 -18.864 -5.240 1.00 90.94 80 GLY A N 1
ATOM 654 C CA . GLY A 1 80 ? 13.821 -20.120 -4.491 1.00 90.94 80 GLY A CA 1
ATOM 655 C C . GLY A 1 80 ? 15.202 -20.461 -3.925 1.00 90.94 80 GLY A C 1
ATOM 656 O O . GLY A 1 80 ? 16.175 -20.540 -4.670 1.00 90.94 80 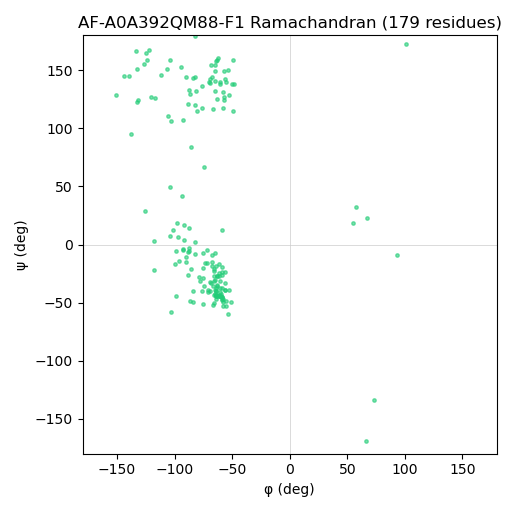GLY A O 1
ATOM 657 N N . GLY A 1 81 ? 15.275 -20.663 -2.609 1.00 89.12 81 GLY A N 1
ATOM 658 C CA . GLY A 1 81 ? 16.528 -20.903 -1.885 1.00 89.12 81 GLY A CA 1
ATOM 659 C C . GLY A 1 81 ? 17.170 -19.644 -1.296 1.00 89.12 81 GLY A C 1
ATOM 660 O O . GLY A 1 81 ? 18.099 -19.775 -0.501 1.00 89.12 81 GLY A O 1
ATOM 661 N N . ASP A 1 82 ? 16.669 -18.447 -1.618 1.00 86.38 82 ASP A N 1
ATOM 662 C CA . ASP A 1 82 ? 17.084 -17.233 -0.922 1.00 86.38 82 ASP A CA 1
ATOM 663 C C . ASP A 1 82 ? 16.563 -17.215 0.519 1.00 86.38 82 ASP A C 1
ATOM 665 O O . ASP A 1 82 ? 15.430 -17.600 0.815 1.00 86.38 82 ASP A O 1
ATOM 669 N N . ILE A 1 83 ? 17.401 -16.707 1.420 1.00 79.56 83 ILE A N 1
ATOM 670 C CA . ILE A 1 83 ? 17.010 -16.379 2.791 1.00 79.56 83 ILE A CA 1
ATOM 671 C C . ILE A 1 83 ? 16.213 -15.067 2.748 1.00 79.56 83 ILE A C 1
ATOM 673 O O . ILE A 1 83 ? 16.635 -14.149 2.029 1.00 79.56 83 ILE A O 1
ATOM 677 N N . PRO A 1 84 ? 15.080 -14.961 3.475 1.00 73.69 84 PRO A N 1
ATOM 678 C CA . PRO A 1 84 ? 14.334 -13.716 3.587 1.00 73.69 84 PRO A CA 1
ATOM 679 C C . PRO A 1 84 ? 15.259 -12.540 3.926 1.00 73.69 84 PRO A C 1
ATOM 681 O O . PRO A 1 84 ? 16.158 -12.698 4.750 1.00 73.69 84 PRO A O 1
ATOM 684 N N . PRO A 1 85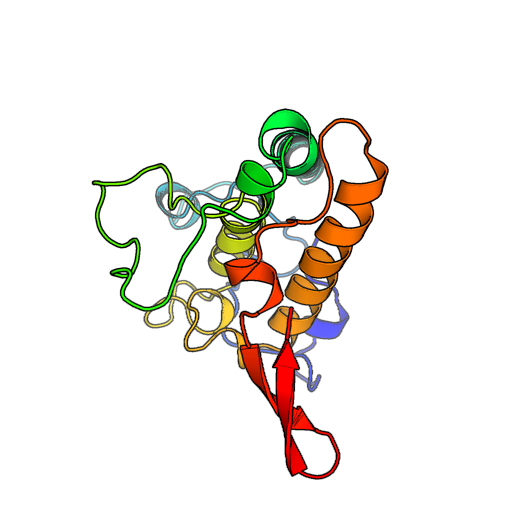 ? 15.069 -11.365 3.309 1.00 63.22 85 PRO A N 1
ATOM 685 C CA . PRO A 1 85 ? 15.892 -10.191 3.570 1.00 63.22 85 PRO A CA 1
ATOM 686 C C . PRO A 1 85 ? 15.534 -9.560 4.930 1.00 63.22 85 PRO A C 1
ATOM 688 O O . PRO A 1 85 ? 14.998 -8.460 4.996 1.00 63.22 85 PRO A O 1
ATOM 691 N N . ASP A 1 86 ? 15.805 -10.258 6.033 1.00 56.72 86 ASP A N 1
ATOM 692 C CA . ASP A 1 86 ? 15.800 -9.704 7.395 1.00 56.72 86 ASP A CA 1
ATOM 693 C C . ASP A 1 86 ? 17.214 -9.294 7.858 1.00 56.72 86 ASP A C 1
ATOM 695 O O . ASP A 1 86 ? 17.382 -8.524 8.808 1.00 56.72 86 ASP A O 1
ATOM 699 N N . SER A 1 87 ? 18.248 -9.734 7.138 1.00 49.91 87 SER A N 1
ATOM 700 C CA . SER A 1 87 ? 19.641 -9.419 7.422 1.00 49.91 87 SER A CA 1
ATOM 701 C C . SER A 1 87 ? 20.063 -8.109 6.756 1.00 49.91 87 SER A C 1
ATOM 703 O O . SER A 1 87 ? 19.936 -7.939 5.543 1.00 49.91 87 SER A O 1
ATOM 705 N N . LYS A 1 88 ? 20.672 -7.207 7.530 1.00 53.50 88 LYS A N 1
ATOM 706 C CA . LYS A 1 88 ? 21.336 -5.960 7.092 1.00 53.50 88 LYS A CA 1
ATOM 707 C C . LYS A 1 88 ? 22.498 -6.166 6.089 1.00 53.50 88 LYS A C 1
ATOM 709 O O . LYS A 1 88 ? 23.275 -5.239 5.871 1.00 53.50 88 LYS A O 1
ATOM 714 N N . GLU A 1 89 ? 22.646 -7.357 5.517 1.00 52.84 89 GLU A N 1
ATOM 715 C CA . GLU A 1 89 ? 23.837 -7.819 4.802 1.00 52.84 89 GLU A CA 1
ATOM 716 C C . GLU A 1 89 ? 23.723 -7.725 3.274 1.00 52.84 89 GLU A C 1
ATOM 718 O O . GLU A 1 89 ? 24.756 -7.693 2.611 1.00 52.84 89 GLU A O 1
ATOM 723 N N . ASP A 1 90 ? 22.522 -7.573 2.697 1.00 53.00 90 ASP A N 1
ATOM 724 C CA . ASP A 1 90 ? 22.372 -7.468 1.238 1.00 53.00 90 ASP A CA 1
ATOM 725 C C . ASP A 1 90 ? 21.372 -6.385 0.794 1.00 53.00 90 ASP A C 1
ATOM 727 O O . ASP A 1 90 ? 20.164 -6.594 0.682 1.00 53.00 90 ASP A O 1
ATOM 731 N N . GLN A 1 91 ? 21.898 -5.196 0.482 1.00 51.81 91 GLN A N 1
ATOM 732 C CA . GLN A 1 91 ? 21.111 -4.0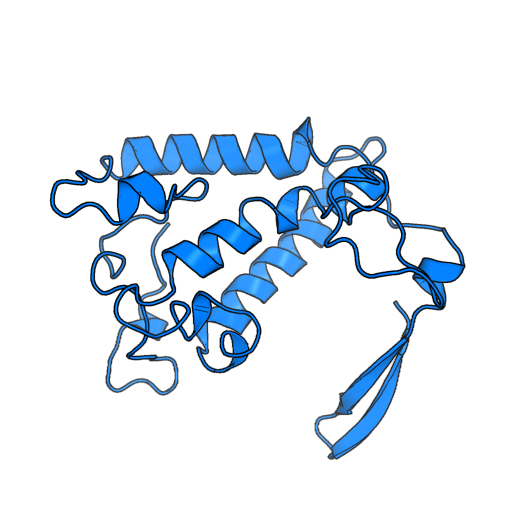76 -0.052 1.00 51.81 91 GLN A CA 1
ATOM 733 C C . GLN A 1 91 ? 20.569 -4.340 -1.471 1.00 51.81 91 GLN A C 1
ATOM 735 O O . GLN A 1 91 ? 19.661 -3.629 -1.916 1.00 51.81 91 GLN A O 1
ATOM 740 N N . SER A 1 92 ? 21.088 -5.350 -2.187 1.00 51.66 92 SER A N 1
ATOM 741 C CA . SER A 1 92 ? 20.603 -5.717 -3.523 1.00 51.66 92 SER A CA 1
ATOM 742 C C . SER A 1 92 ? 19.240 -6.421 -3.493 1.00 51.66 92 SER A C 1
ATOM 744 O O . SER A 1 92 ? 18.554 -6.424 -4.513 1.00 51.66 92 SER A O 1
ATOM 746 N N . LYS A 1 93 ? 18.805 -6.904 -2.316 1.00 62.59 93 LYS A N 1
ATOM 747 C CA . LYS A 1 93 ? 17.477 -7.484 -2.021 1.00 62.59 93 LYS A CA 1
ATOM 748 C C . LYS A 1 93 ? 16.509 -6.486 -1.370 1.00 62.59 93 LYS A C 1
ATOM 750 O O . LYS A 1 93 ? 15.537 -6.871 -0.728 1.00 62.59 93 LYS A O 1
ATOM 755 N N . SER A 1 94 ? 16.792 -5.189 -1.485 1.00 73.12 94 SER A N 1
ATOM 756 C CA . SER A 1 94 ? 15.997 -4.154 -0.822 1.00 73.12 94 SER A CA 1
ATOM 757 C C . SER A 1 94 ? 14.580 -4.035 -1.398 1.00 73.12 94 SER A C 1
ATOM 759 O O . SER A 1 94 ? 14.383 -4.151 -2.606 1.00 73.12 94 SER A O 1
ATOM 761 N N . SER A 1 95 ? 13.609 -3.751 -0.523 1.00 88.25 95 SER A N 1
ATOM 762 C CA . SER A 1 95 ? 12.210 -3.449 -0.865 1.00 88.25 95 SER A CA 1
ATOM 763 C C . SER A 1 95 ? 12.069 -2.395 -1.969 1.00 88.25 95 SER A C 1
ATOM 765 O O . SER A 1 95 ? 12.950 -1.555 -2.183 1.00 88.25 95 SER A O 1
ATOM 767 N N . GLY A 1 96 ? 10.925 -2.375 -2.642 1.00 94.06 96 GLY A N 1
ATOM 768 C CA . GLY A 1 96 ? 10.616 -1.351 -3.639 1.00 94.06 96 GLY A CA 1
ATOM 769 C C . GLY A 1 96 ? 10.561 0.069 -3.062 1.00 94.06 96 GLY A C 1
ATOM 770 O O . GLY A 1 96 ? 10.388 0.279 -1.856 1.00 94.06 96 GLY A O 1
ATOM 771 N N . SER A 1 97 ? 10.690 1.088 -3.918 1.00 96.38 97 SER A N 1
ATOM 772 C CA . SER A 1 97 ? 10.552 2.486 -3.495 1.00 96.38 97 SER A CA 1
ATOM 773 C C . SER A 1 97 ? 9.185 2.743 -2.869 1.00 96.38 97 SER A C 1
ATOM 775 O O . SER A 1 97 ? 9.148 3.310 -1.781 1.00 96.38 97 SER A O 1
ATOM 777 N N . ILE A 1 98 ? 8.112 2.269 -3.515 1.00 97.69 98 ILE A N 1
ATOM 778 C CA . ILE A 1 98 ? 6.723 2.426 -3.062 1.00 97.69 98 ILE A CA 1
ATOM 779 C C . ILE A 1 98 ? 6.413 1.576 -1.841 1.00 97.69 98 ILE A C 1
ATOM 781 O O . ILE A 1 98 ? 5.762 2.084 -0.932 1.00 97.69 98 ILE A O 1
ATOM 785 N N . GLU A 1 99 ? 6.910 0.338 -1.798 1.00 96.94 99 GLU A N 1
ATOM 786 C CA . GLU A 1 99 ? 6.756 -0.571 -0.657 1.00 96.94 99 GLU A CA 1
ATOM 787 C C . GLU A 1 99 ? 7.271 0.080 0.635 1.00 96.94 99 GLU A C 1
ATOM 789 O O . GLU A 1 99 ? 6.547 0.145 1.627 1.00 96.94 99 GLU A O 1
ATOM 794 N N . ARG A 1 100 ? 8.483 0.658 0.599 1.00 92.31 100 ARG A N 1
ATOM 795 C CA . ARG A 1 100 ? 9.057 1.382 1.746 1.00 92.31 100 ARG A CA 1
ATOM 796 C C . ARG A 1 100 ? 8.277 2.645 2.094 1.00 92.31 100 ARG A C 1
ATOM 798 O O . ARG A 1 100 ? 7.967 2.866 3.259 1.00 92.31 100 ARG A O 1
ATOM 805 N N . SER A 1 101 ? 8.014 3.491 1.099 1.00 93.69 101 SER A N 1
ATOM 806 C CA . SER A 1 101 ? 7.232 4.717 1.256 1.00 93.69 101 SER A CA 1
ATOM 807 C C . SER A 1 101 ? 6.513 5.047 -0.061 1.00 93.69 101 SER A C 1
ATOM 809 O O . SER A 1 101 ? 7.148 5.115 -1.114 1.00 93.69 101 SER A O 1
ATOM 811 N N . PRO A 1 102 ? 5.194 5.286 -0.049 1.00 96.56 102 PRO A N 1
ATOM 812 C CA . PRO A 1 102 ? 4.378 5.492 1.145 1.00 96.56 102 PRO A CA 1
ATOM 813 C C . PRO A 1 102 ? 3.763 4.222 1.754 1.00 96.56 102 PRO A C 1
ATOM 815 O O . PRO A 1 102 ? 3.203 4.316 2.838 1.00 96.56 102 PRO A O 1
ATOM 818 N N . HIS A 1 103 ? 3.806 3.059 1.094 1.00 98.25 103 HIS A N 1
ATOM 819 C CA . HIS A 1 103 ? 2.964 1.903 1.449 1.00 98.25 103 HIS A CA 1
ATOM 820 C C . HIS A 1 103 ? 3.077 1.484 2.925 1.00 98.25 103 HIS A C 1
ATOM 822 O O . HIS A 1 103 ? 2.082 1.562 3.648 1.00 98.25 103 HIS A O 1
ATOM 828 N N . ASN A 1 104 ? 4.276 1.119 3.397 1.00 96.38 104 ASN A N 1
ATOM 829 C CA . ASN A 1 104 ? 4.474 0.693 4.790 1.00 96.38 104 ASN A CA 1
ATOM 830 C C . ASN A 1 104 ? 4.109 1.801 5.791 1.00 96.38 104 ASN A C 1
ATOM 832 O O . ASN A 1 104 ? 3.621 1.522 6.884 1.00 96.38 104 ASN A O 1
ATOM 836 N N . ILE A 1 105 ? 4.303 3.063 5.409 1.00 97.12 105 ILE A N 1
ATOM 837 C CA . ILE A 1 105 ? 3.969 4.210 6.251 1.00 97.12 105 ILE A CA 1
ATOM 838 C C . ILE A 1 105 ? 2.455 4.358 6.409 1.00 97.12 105 ILE A C 1
ATOM 840 O O . ILE A 1 105 ? 1.992 4.604 7.518 1.00 97.12 105 ILE A O 1
ATOM 844 N N . VAL A 1 106 ? 1.668 4.142 5.349 1.00 98.31 106 VAL A N 1
ATOM 845 C CA . VAL A 1 106 ? 0.200 4.170 5.451 1.00 98.31 106 VAL A CA 1
ATOM 846 C C . VAL A 1 106 ? -0.314 3.058 6.363 1.00 98.31 106 VAL A C 1
ATOM 848 O O . VAL A 1 106 ? -1.206 3.308 7.169 1.00 98.31 106 VAL A O 1
ATOM 851 N N . HIS A 1 107 ? 0.265 1.857 6.285 1.00 98.44 107 HIS A N 1
ATOM 852 C CA . HIS A 1 107 ? -0.060 0.762 7.204 1.00 98.44 107 HIS A CA 1
ATOM 853 C C . HIS A 1 107 ? 0.120 1.172 8.667 1.00 98.44 107 HIS A C 1
ATOM 855 O O . HIS A 1 107 ? -0.812 1.063 9.467 1.00 98.44 107 HIS A O 1
ATOM 861 N N . VAL A 1 108 ? 1.300 1.705 8.998 1.00 97.19 108 VAL A N 1
ATOM 862 C CA . VAL A 1 108 ? 1.610 2.165 10.355 1.00 97.19 108 VAL A CA 1
ATOM 863 C C . VAL A 1 108 ? 0.712 3.332 10.755 1.00 97.19 108 VAL A C 1
ATOM 865 O O . VAL A 1 108 ? 0.175 3.319 11.853 1.00 97.19 108 VAL A O 1
ATOM 868 N N . TRP A 1 109 ? 0.501 4.318 9.884 1.00 97.94 109 TRP A N 1
ATOM 869 C CA . TRP A 1 109 ? -0.364 5.461 10.176 1.00 97.94 109 TRP A CA 1
ATOM 870 C C . TRP A 1 109 ? -1.808 5.020 10.466 1.00 97.94 109 TRP A C 1
ATOM 872 O O . TRP A 1 109 ? -2.420 5.516 11.401 1.00 97.94 109 TRP A O 1
ATOM 882 N N . CYS A 1 110 ? -2.357 4.054 9.728 1.00 98.00 110 CYS A N 1
ATOM 883 C CA . CYS A 1 110 ? -3.732 3.601 9.944 1.00 98.00 110 CYS A CA 1
ATOM 884 C C . CYS A 1 110 ? -3.916 2.725 11.197 1.00 98.00 110 CYS A C 1
ATOM 886 O O . CYS A 1 110 ? -4.976 2.802 11.813 1.00 98.00 110 CYS A O 1
ATOM 888 N N . GLY A 1 111 ? -2.949 1.872 11.552 1.00 98.00 111 GLY A N 1
ATOM 889 C CA . GLY A 1 111 ? -3.109 0.873 12.622 1.00 98.00 111 GLY A CA 1
ATOM 890 C C . GLY A 1 111 ? -3.206 1.469 14.031 1.00 98.00 111 GLY A C 1
ATOM 891 O O . GLY A 1 111 ? -2.448 2.380 14.363 1.00 98.00 111 GLY A O 1
ATOM 892 N N . ASP A 1 112 ? -4.099 0.938 14.873 1.00 97.50 112 ASP A N 1
ATOM 893 C CA . ASP A 1 112 ? -4.340 1.455 16.230 1.00 97.50 112 ASP A CA 1
ATOM 894 C C . ASP A 1 112 ? -3.126 1.246 17.161 1.00 97.50 112 ASP A C 1
ATOM 896 O O . ASP A 1 112 ? -2.795 0.104 17.486 1.00 97.50 112 ASP A O 1
ATOM 900 N N . PRO A 1 113 ? -2.476 2.317 17.663 1.00 95.62 113 PRO A N 1
ATOM 901 C CA . PRO A 1 113 ? -1.317 2.220 18.554 1.00 95.62 113 PRO A CA 1
ATOM 902 C C . PRO A 1 113 ? -1.604 1.501 19.880 1.0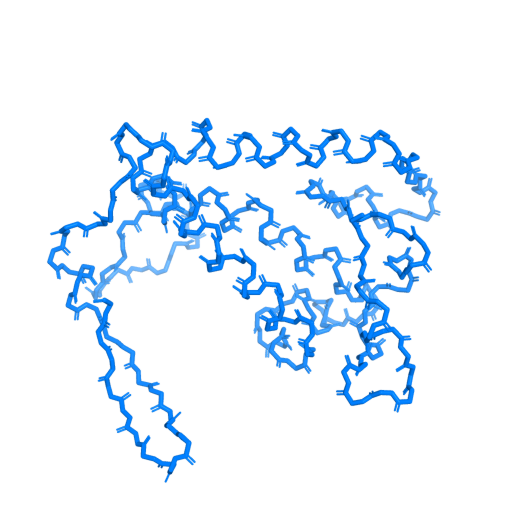0 95.62 113 PRO A C 1
ATOM 904 O O . PRO A 1 113 ? -0.660 1.079 20.546 1.00 95.62 113 PRO A O 1
ATOM 907 N N . ASN A 1 114 ? -2.876 1.350 20.265 1.00 95.69 114 ASN A N 1
ATOM 908 C CA . ASN A 1 114 ? -3.281 0.687 21.504 1.00 95.69 114 ASN A CA 1
ATOM 909 C C . ASN A 1 114 ? -3.455 -0.831 21.355 1.00 95.69 114 ASN A C 1
ATOM 911 O O . ASN A 1 114 ? -3.687 -1.519 22.350 1.00 95.69 114 ASN A O 1
ATOM 915 N N . GLN A 1 115 ? -3.349 -1.372 20.139 1.00 97.19 115 GLN A N 1
ATOM 916 C CA . GLN A 1 115 ? -3.394 -2.812 19.914 1.00 97.19 115 GLN A CA 1
ATOM 917 C C . GLN A 1 115 ? -1.993 -3.426 19.878 1.00 97.19 115 GLN A C 1
ATOM 919 O O . GLN A 1 115 ? -1.020 -2.790 19.466 1.00 97.19 115 GLN A O 1
ATOM 924 N N . LEU A 1 116 ? -1.903 -4.714 20.232 1.00 95.50 116 LEU A N 1
ATOM 925 C CA . LEU A 1 116 ? -0.704 -5.513 19.973 1.00 95.50 116 LEU A CA 1
ATOM 926 C C . LEU A 1 116 ? -0.335 -5.409 18.485 1.00 95.50 116 LEU A C 1
ATOM 928 O O . LEU A 1 1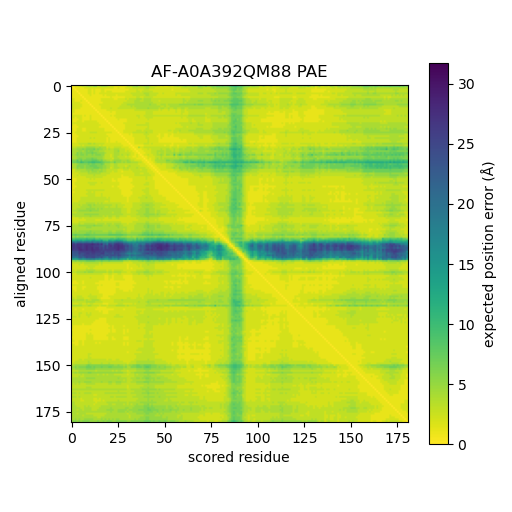16 ? -1.189 -5.593 17.617 1.00 95.50 116 LEU A O 1
ATOM 932 N N . ASP A 1 117 ? 0.926 -5.083 18.210 1.00 94.00 117 ASP A N 1
ATOM 933 C CA . ASP A 1 117 ? 1.475 -4.888 16.863 1.00 94.00 117 ASP A CA 1
ATOM 934 C C . ASP A 1 117 ? 0.737 -3.857 15.997 1.00 94.00 117 ASP A C 1
ATOM 936 O O . ASP A 1 117 ? 0.901 -3.838 14.781 1.00 94.00 117 ASP A O 1
ATOM 940 N N . ARG A 1 118 ? -0.059 -2.966 16.601 1.00 96.44 118 ARG A N 1
ATOM 941 C CA . ARG A 1 118 ? -0.879 -1.983 15.877 1.00 96.44 118 ARG A CA 1
ATOM 942 C C . ARG A 1 118 ? -1.863 -2.607 14.886 1.00 96.44 118 ARG A C 1
ATOM 944 O O . ARG A 1 118 ? -2.146 -2.025 13.835 1.00 96.44 118 ARG A O 1
ATOM 951 N N . LYS A 1 119 ? -2.368 -3.806 15.192 1.00 96.25 119 LYS A N 1
ATOM 952 C CA . LYS A 1 119 ? -3.434 -4.421 14.396 1.00 96.25 119 LYS A CA 1
ATOM 953 C C . LYS A 1 119 ? -4.634 -3.451 14.261 1.00 96.25 119 LYS A C 1
ATOM 955 O O . LYS A 1 119 ? -4.859 -2.636 15.148 1.00 96.25 119 LYS A O 1
ATOM 960 N N . ASP A 1 120 ? -5.409 -3.502 13.184 1.00 98.25 120 ASP A N 1
ATOM 961 C CA . ASP A 1 120 ? -5.262 -4.453 12.077 1.00 98.25 120 ASP A CA 1
ATOM 962 C C . ASP A 1 120 ? -4.271 -3.959 11.006 1.00 98.25 120 ASP A C 1
ATOM 964 O O . ASP A 1 120 ? -3.323 -4.681 10.688 1.00 98.25 120 ASP A O 1
ATOM 968 N N . MET A 1 121 ? -4.385 -2.711 10.535 1.00 98.44 121 MET A N 1
ATOM 969 C CA . MET A 1 121 ? -3.561 -2.175 9.434 1.00 98.44 121 MET A CA 1
ATOM 970 C C . MET A 1 121 ? -2.050 -2.128 9.700 1.00 98.44 121 MET A C 1
ATOM 972 O O . MET A 1 121 ? -1.281 -2.200 8.742 1.00 98.44 121 MET A O 1
ATOM 976 N N . GLY A 1 122 ? -1.607 -2.020 10.954 1.00 97.25 122 GLY A N 1
ATOM 977 C CA . GLY A 1 122 ? -0.198 -1.814 11.300 1.00 97.25 122 GLY A CA 1
ATOM 978 C C . GLY A 1 122 ? 0.700 -3.046 11.175 1.00 97.25 122 GLY A C 1
ATOM 979 O O . GLY A 1 122 ? 1.918 -2.905 11.290 1.00 97.25 122 GLY A O 1
ATOM 980 N N . HIS A 1 123 ? 0.136 -4.231 10.914 1.00 96.94 123 HIS A N 1
ATOM 981 C CA . HIS A 1 123 ? 0.910 -5.464 10.784 1.00 96.94 123 HIS A CA 1
ATOM 982 C C . HIS A 1 123 ? 0.354 -6.409 9.709 1.00 96.94 123 HIS A C 1
ATOM 984 O O . HIS A 1 123 ? -0.855 -6.542 9.536 1.00 96.94 123 HIS A O 1
ATOM 990 N N . PHE A 1 124 ? 1.235 -7.127 9.001 1.00 95.56 124 PHE A N 1
ATOM 991 C CA . PHE A 1 124 ? 0.852 -7.949 7.844 1.00 95.56 124 PHE A CA 1
ATOM 992 C C . PHE A 1 124 ? -0.096 -9.114 8.167 1.00 95.56 124 PHE A C 1
ATOM 994 O O . PHE A 1 124 ? -0.966 -9.424 7.361 1.00 95.56 124 PHE A O 1
ATOM 1001 N N . TYR A 1 125 ? 0.028 -9.757 9.336 1.00 97.25 125 TYR A N 1
ATOM 1002 C CA . TYR A 1 125 ? -0.855 -10.882 9.703 1.00 97.25 125 TYR A CA 1
ATOM 1003 C C . TYR A 1 125 ? -2.322 -10.458 9.888 1.00 97.25 125 TYR A C 1
ATOM 1005 O O . TYR A 1 125 ? -3.219 -11.305 9.875 1.00 97.25 125 TYR A O 1
ATOM 1013 N N . SER A 1 126 ? -2.561 -9.169 10.130 1.00 98.25 126 SER A N 1
ATOM 1014 C CA . SER A 1 126 ? -3.864 -8.623 10.495 1.00 98.25 126 SER A CA 1
ATOM 1015 C C . SER A 1 126 ? -4.414 -7.630 9.484 1.00 98.25 126 SER A C 1
ATOM 1017 O O . SER A 1 126 ? -5.624 -7.453 9.442 1.00 98.25 126 SER A O 1
ATOM 1019 N N . SER A 1 127 ? -3.572 -7.019 8.651 1.00 98.38 127 SER A N 1
ATOM 1020 C CA . SER A 1 127 ? -3.960 -5.892 7.799 1.00 98.38 127 SER A CA 1
ATOM 1021 C C . SER A 1 127 ? -5.143 -6.194 6.884 1.00 98.38 127 SER A C 1
ATOM 1023 O O . SER A 1 127 ? -6.038 -5.368 6.776 1.00 98.38 127 SER A O 1
ATOM 1025 N N . GLY A 1 128 ? -5.217 -7.398 6.310 1.00 98.38 128 GLY A N 1
ATOM 1026 C CA . GLY A 1 128 ? -6.339 -7.815 5.461 1.00 98.38 128 GLY A CA 1
ATOM 1027 C C . GLY A 1 128 ? -7.701 -7.926 6.163 1.00 98.38 128 GLY A C 1
ATOM 1028 O O . GLY A 1 128 ? -8.698 -8.162 5.488 1.00 98.38 128 GLY A O 1
ATOM 1029 N N . ARG A 1 129 ? -7.770 -7.785 7.494 1.00 98.56 129 ARG A N 1
ATOM 1030 C CA . ARG A 1 129 ? -9.035 -7.755 8.249 1.00 98.56 129 ARG A CA 1
ATOM 1031 C C . ARG A 1 129 ? -9.731 -6.398 8.156 1.00 98.56 129 ARG A C 1
ATOM 1033 O O . ARG A 1 129 ? -10.958 -6.369 8.183 1.00 98.56 129 ARG A O 1
ATOM 1040 N N . ASP A 1 130 ? -8.967 -5.320 7.969 1.00 98.81 130 ASP A N 1
ATOM 1041 C CA . ASP A 1 130 ? -9.499 -3.978 7.743 1.00 98.81 130 ASP A CA 1
ATOM 1042 C C . ASP A 1 130 ? -9.879 -3.813 6.257 1.00 98.81 130 ASP A C 1
ATOM 1044 O O . ASP A 1 130 ? -8.997 -3.865 5.396 1.00 98.81 130 ASP A O 1
ATOM 1048 N N . PRO A 1 131 ? -11.146 -3.534 5.894 1.00 98.75 131 PRO A N 1
ATOM 1049 C CA . PRO A 1 131 ? -11.537 -3.299 4.500 1.00 98.75 131 PRO A CA 1
ATOM 1050 C C . PRO A 1 131 ? -10.761 -2.171 3.791 1.00 98.75 131 PRO A C 1
ATOM 1052 O O . PRO A 1 131 ? -10.649 -2.174 2.562 1.00 98.75 131 PRO A O 1
ATOM 1055 N N . LEU A 1 132 ? -10.192 -1.215 4.539 1.00 98.62 132 LEU A N 1
ATOM 1056 C CA . LEU A 1 132 ? -9.340 -0.145 4.011 1.00 98.62 132 LEU A CA 1
ATOM 1057 C C . LEU A 1 132 ? -8.053 -0.686 3.364 1.00 98.62 132 LEU A C 1
ATOM 1059 O O . LEU A 1 132 ? -7.538 -0.063 2.432 1.00 98.62 132 LEU A O 1
ATOM 1063 N N . PHE A 1 133 ? -7.570 -1.856 3.796 1.00 98.81 133 PHE A N 1
ATOM 1064 C CA . PHE A 1 133 ? -6.423 -2.561 3.218 1.00 98.81 133 PHE A CA 1
ATOM 1065 C C . PHE A 1 133 ? -6.541 -2.712 1.703 1.00 98.81 133 PHE A C 1
ATOM 1067 O O . PHE A 1 133 ? -5.634 -2.350 0.953 1.00 98.81 133 PHE A O 1
ATOM 1074 N N . TYR A 1 134 ? -7.694 -3.189 1.238 1.00 98.81 134 TYR A N 1
ATOM 1075 C CA . TYR A 1 134 ? -7.923 -3.448 -0.180 1.00 98.81 134 TYR A CA 1
ATOM 1076 C C . TYR A 1 134 ? -7.979 -2.149 -0.993 1.00 98.81 134 TYR A C 1
ATOM 1078 O O . TYR A 1 134 ? -7.508 -2.111 -2.128 1.00 98.81 134 TYR A O 1
ATOM 1086 N N . ALA A 1 135 ? -8.478 -1.054 -0.410 1.00 98.56 135 ALA A N 1
ATOM 1087 C CA . ALA A 1 135 ? -8.462 0.260 -1.054 1.00 98.56 135 ALA A CA 1
ATOM 1088 C C . ALA A 1 135 ? -7.045 0.859 -1.123 1.00 98.56 135 ALA A C 1
ATOM 1090 O O . ALA A 1 135 ? -6.673 1.437 -2.148 1.00 98.56 135 ALA A O 1
ATOM 1091 N N . LEU A 1 136 ? -6.236 0.687 -0.068 1.00 98.56 136 LEU A N 1
ATOM 1092 C CA . LEU A 1 136 ? -4.816 1.042 -0.084 1.00 98.56 136 LEU A CA 1
ATOM 1093 C C . LEU A 1 136 ? -4.090 0.282 -1.199 1.00 98.56 136 LEU A C 1
ATOM 1095 O O . LEU A 1 136 ? -3.465 0.911 -2.055 1.00 98.56 136 LEU A O 1
ATOM 1099 N N . HIS A 1 137 ? -4.219 -1.046 -1.231 1.00 98.81 137 HIS A N 1
ATOM 1100 C CA . HIS A 1 137 ? -3.561 -1.878 -2.237 1.00 98.81 137 HIS A CA 1
ATOM 1101 C C . HIS A 1 137 ? -4.081 -1.629 -3.655 1.00 98.81 137 HIS A C 1
ATOM 1103 O O . HIS A 1 137 ? -3.283 -1.653 -4.585 1.00 98.81 137 HIS A O 1
ATOM 1109 N N . GLY A 1 138 ? -5.356 -1.268 -3.832 1.00 98.75 138 GLY A N 1
ATOM 1110 C CA . GLY A 1 138 ? -5.871 -0.809 -5.125 1.00 98.75 138 GLY A CA 1
ATOM 1111 C C . GLY A 1 138 ? -5.170 0.459 -5.627 1.00 98.75 138 GLY A C 1
ATOM 1112 O O . GLY A 1 138 ? -4.878 0.590 -6.816 1.00 98.75 138 GLY A O 1
ATOM 1113 N N . ASN A 1 139 ? -4.823 1.393 -4.734 1.00 98.62 139 ASN A N 1
ATOM 1114 C CA . ASN A 1 139 ? -4.046 2.567 -5.129 1.00 98.62 139 ASN A CA 1
ATOM 1115 C C . ASN A 1 139 ? -2.546 2.255 -5.299 1.00 98.62 139 ASN A C 1
ATOM 1117 O O . ASN A 1 139 ? -1.911 2.868 -6.153 1.00 98.62 139 ASN A O 1
ATOM 1121 N N . VAL A 1 140 ? -1.977 1.306 -4.545 1.00 98.69 140 VAL A N 1
ATOM 1122 C CA . VAL A 1 140 ? -0.598 0.816 -4.759 1.00 98.69 140 VAL A CA 1
ATOM 1123 C C . VAL A 1 140 ? -0.468 0.129 -6.122 1.00 98.69 140 VAL A C 1
ATOM 1125 O O . VAL A 1 140 ? 0.459 0.438 -6.866 1.00 98.69 140 VAL A O 1
ATOM 1128 N N . ASP A 1 141 ? -1.430 -0.708 -6.505 1.00 98.75 141 ASP A N 1
ATOM 1129 C CA . ASP A 1 141 ? -1.505 -1.312 -7.839 1.00 98.75 141 ASP A CA 1
ATOM 1130 C C . ASP A 1 141 ? -1.625 -0.241 -8.940 1.00 98.75 141 ASP A C 1
ATOM 1132 O O . ASP A 1 141 ? -0.857 -0.210 -9.909 1.00 98.75 141 ASP A O 1
ATOM 1136 N N . ARG A 1 142 ? -2.486 0.764 -8.725 1.00 98.69 142 ARG A N 1
ATOM 1137 C CA . ARG A 1 142 ? -2.570 1.938 -9.605 1.00 98.69 142 ARG A CA 1
ATOM 1138 C C . ARG A 1 142 ? -1.227 2.664 -9.748 1.00 98.69 142 ARG A C 1
ATOM 1140 O O . ARG A 1 142 ? -0.954 3.209 -10.821 1.00 98.69 142 ARG A O 1
ATOM 1147 N N . MET A 1 143 ? -0.379 2.688 -8.715 1.00 98.56 143 MET A N 1
ATOM 1148 C CA . MET A 1 143 ? 0.949 3.302 -8.820 1.00 98.56 143 MET A CA 1
ATOM 1149 C C . MET A 1 143 ? 1.834 2.554 -9.813 1.00 98.56 143 MET A C 1
ATOM 1151 O O . MET A 1 143 ? 2.519 3.207 -10.592 1.00 98.56 143 MET A O 1
ATOM 1155 N N . TRP A 1 144 ? 1.792 1.222 -9.868 1.00 98.62 144 TRP A N 1
ATOM 1156 C CA . TRP A 1 144 ? 2.527 0.476 -10.895 1.00 98.62 144 TRP A CA 1
ATOM 1157 C C . TRP A 1 144 ? 2.088 0.894 -12.305 1.00 98.62 144 TRP A C 1
ATOM 1159 O O . TRP A 1 144 ? 2.924 1.216 -13.153 1.00 98.62 144 TRP A O 1
ATOM 1169 N N . SER A 1 145 ? 0.780 1.010 -12.535 1.00 98.56 145 SER A N 1
ATOM 1170 C CA . SER A 1 145 ? 0.245 1.478 -13.819 1.00 98.56 145 SER A CA 1
ATOM 1171 C C . SER A 1 145 ? 0.737 2.884 -14.189 1.00 98.56 145 SER A C 1
ATOM 1173 O O . SER A 1 145 ? 1.215 3.092 -15.303 1.00 98.56 145 SER A O 1
ATOM 1175 N N . ILE A 1 146 ? 0.689 3.841 -13.255 1.00 98.56 146 ILE A N 1
ATOM 1176 C CA . ILE A 1 146 ? 1.181 5.214 -13.477 1.00 98.56 146 ILE A CA 1
ATOM 1177 C C . ILE A 1 146 ? 2.690 5.228 -13.712 1.00 98.56 146 ILE A C 1
ATOM 1179 O O . ILE A 1 146 ? 3.178 5.932 -14.589 1.00 98.56 146 ILE A O 1
ATOM 1183 N N . TRP A 1 147 ? 3.447 4.456 -12.938 1.00 98.62 147 TRP A N 1
ATOM 1184 C CA . TRP A 1 147 ? 4.903 4.421 -13.013 1.00 98.62 147 TRP A CA 1
ATOM 1185 C C . TRP A 1 147 ? 5.403 4.089 -14.425 1.00 98.62 147 TRP A C 1
ATOM 1187 O O . TRP A 1 147 ? 6.335 4.733 -14.917 1.00 98.62 147 TRP A O 1
ATOM 1197 N N . LYS A 1 148 ? 4.719 3.173 -15.121 1.00 98.06 148 LYS A N 1
ATOM 1198 C CA . LYS A 1 148 ? 5.015 2.816 -16.517 1.00 98.06 148 LYS A CA 1
ATOM 1199 C C . LYS A 1 148 ? 4.818 3.965 -17.504 1.00 98.06 148 LYS A C 1
ATOM 1201 O O . LYS A 1 148 ? 5.498 4.014 -18.527 1.00 98.06 148 LYS A O 1
ATOM 1206 N N . THR A 1 149 ? 3.939 4.923 -17.208 1.00 98.00 149 THR A N 1
ATOM 1207 C CA . THR A 1 149 ? 3.688 6.074 -18.091 1.00 98.00 149 THR A CA 1
ATOM 1208 C C . THR A 1 149 ? 4.710 7.198 -17.916 1.00 98.00 149 THR A C 1
ATOM 1210 O O . THR A 1 149 ? 4.714 8.143 -18.699 1.00 98.00 149 THR A O 1
ATOM 1213 N N . LEU A 1 150 ? 5.590 7.126 -16.909 1.00 97.25 150 LEU A N 1
ATOM 1214 C CA . LEU A 1 150 ? 6.582 8.171 -16.608 1.00 97.25 150 LEU A CA 1
ATOM 1215 C C . LEU A 1 150 ? 7.857 8.076 -17.472 1.00 97.25 150 LEU A C 1
ATOM 1217 O O . LEU A 1 150 ? 8.793 8.857 -17.284 1.00 97.25 150 LEU A O 1
ATOM 1221 N N . GLY A 1 151 ? 7.920 7.116 -18.403 1.00 94.75 151 GLY A N 1
ATOM 1222 C CA . GLY A 1 151 ? 9.010 6.957 -19.367 1.00 94.75 151 GLY A CA 1
ATOM 1223 C C . GLY A 1 151 ? 10.368 6.576 -18.758 1.00 94.75 151 GLY A C 1
ATOM 1224 O O . GLY A 1 151 ? 10.499 6.222 -17.582 1.00 94.75 151 GLY A O 1
ATOM 1225 N N . GLY A 1 152 ? 11.420 6.649 -19.579 1.00 95.81 152 GLY A N 1
ATOM 1226 C CA . GLY A 1 152 ? 12.790 6.306 -19.183 1.00 95.81 152 GLY A CA 1
ATOM 1227 C C . GLY A 1 152 ? 13.010 4.797 -19.019 1.00 95.81 152 GLY A C 1
ATOM 1228 O O . GLY A 1 152 ? 12.614 4.003 -19.872 1.00 95.81 152 GLY A O 1
ATOM 1229 N N . LYS A 1 153 ? 13.668 4.398 -17.922 1.00 96.06 153 LYS A N 1
ATOM 1230 C CA . LYS A 1 153 ? 13.976 2.991 -17.590 1.00 96.06 153 LYS A CA 1
ATOM 1231 C C . LYS A 1 153 ? 12.856 2.293 -16.800 1.00 96.06 153 LYS A C 1
ATOM 1233 O O . LYS A 1 153 ? 13.076 1.230 -16.223 1.00 96.06 153 LYS A O 1
ATOM 1238 N N . ARG A 1 154 ? 11.664 2.891 -16.765 1.00 97.31 154 ARG A N 1
ATOM 1239 C CA . ARG A 1 154 ? 10.492 2.383 -16.048 1.00 97.31 154 ARG A CA 1
ATOM 1240 C C . ARG A 1 154 ? 9.730 1.395 -16.919 1.00 97.31 154 ARG A C 1
ATOM 1242 O O . ARG A 1 154 ? 8.838 1.770 -17.671 1.00 97.31 154 ARG A O 1
ATOM 1249 N N . ARG A 1 155 ? 10.187 0.148 -16.902 1.00 96.88 155 ARG A N 1
ATOM 1250 C CA . ARG A 1 155 ? 9.651 -0.962 -17.695 1.00 96.88 155 ARG A CA 1
ATOM 1251 C C . ARG A 1 155 ? 9.472 -2.165 -16.792 1.00 96.88 155 ARG A C 1
ATOM 1253 O O . ARG A 1 155 ? 10.239 -2.308 -15.847 1.00 96.88 155 ARG A O 1
ATOM 1260 N N . ASP A 1 156 ? 8.511 -3.020 -17.101 1.00 97.81 156 ASP A N 1
ATOM 1261 C CA . ASP A 1 156 ? 8.294 -4.238 -16.324 1.00 97.81 156 ASP A CA 1
ATOM 1262 C C . ASP A 1 156 ? 9.568 -5.113 -16.281 1.00 97.81 156 ASP A C 1
ATOM 1264 O O . ASP A 1 156 ? 10.398 -5.060 -17.204 1.00 97.81 156 ASP A O 1
ATOM 1268 N N . PRO A 1 157 ? 9.788 -5.878 -15.196 1.00 96.25 157 PRO A N 1
ATOM 1269 C CA . PRO A 1 157 ? 10.867 -6.855 -15.142 1.00 96.25 157 PRO A CA 1
ATOM 1270 C C . PRO A 1 157 ? 10.777 -7.860 -16.299 1.00 96.25 157 PRO A C 1
ATOM 1272 O O . PRO A 1 157 ? 9.700 -8.267 -16.719 1.00 96.25 157 PRO A O 1
ATOM 1275 N N . THR A 1 158 ? 11.937 -8.252 -16.826 1.00 97.12 158 THR A N 1
ATOM 1276 C CA . THR A 1 158 ? 12.066 -9.252 -17.909 1.00 97.12 158 THR A CA 1
ATOM 1277 C C . THR A 1 158 ? 12.861 -10.480 -17.467 1.00 97.12 158 THR A C 1
ATOM 1279 O O . THR A 1 158 ? 13.127 -11.376 -18.265 1.00 97.12 158 THR A O 1
ATOM 1282 N N . ASP A 1 159 ? 13.256 -10.510 -16.193 1.00 96.62 159 ASP A N 1
ATOM 1283 C CA . ASP A 1 159 ? 13.944 -11.634 -15.572 1.00 96.62 159 ASP A CA 1
ATOM 1284 C C . ASP A 1 159 ? 13.013 -12.853 -15.541 1.00 96.62 159 ASP A C 1
ATOM 1286 O O . ASP A 1 159 ? 11.842 -12.754 -15.170 1.00 96.62 159 ASP A O 1
ATOM 1290 N N . ARG A 1 160 ? 13.536 -14.007 -15.965 1.00 97.69 160 ARG A N 1
ATOM 1291 C CA . ARG A 1 160 ? 12.744 -15.232 -16.082 1.00 97.69 160 ARG A CA 1
ATOM 1292 C C . ARG A 1 160 ? 12.274 -15.748 -14.725 1.00 97.69 160 ARG A C 1
ATOM 1294 O O . ARG A 1 160 ? 11.165 -16.260 -14.656 1.00 97.69 160 ARG A O 1
ATOM 1301 N N . ASP A 1 161 ? 13.071 -15.614 -13.669 1.00 96.62 161 ASP A N 1
ATOM 1302 C CA . ASP A 1 161 ? 12.680 -16.088 -12.339 1.00 96.62 161 ASP A CA 1
ATOM 1303 C C . ASP A 1 161 ? 11.543 -15.231 -11.771 1.00 96.62 161 ASP A C 1
ATOM 1305 O O . ASP A 1 161 ? 10.660 -15.751 -11.092 1.00 96.62 161 ASP A O 1
ATOM 1309 N N . TRP A 1 162 ? 11.505 -13.938 -12.115 1.00 96.50 162 TRP A N 1
ATOM 1310 C CA . TRP A 1 162 ? 10.360 -13.075 -11.815 1.00 96.50 162 TRP A CA 1
ATOM 1311 C C . TRP A 1 162 ? 9.104 -13.499 -12.590 1.00 96.50 162 TRP A C 1
ATOM 1313 O O . TRP A 1 162 ? 8.076 -13.754 -11.972 1.00 96.50 162 TRP A O 1
ATOM 1323 N N . LEU A 1 163 ? 9.192 -13.651 -13.917 1.00 98.12 163 LEU A N 1
ATOM 1324 C CA . LEU A 1 163 ? 8.048 -14.021 -14.774 1.00 98.12 163 LEU A CA 1
ATOM 1325 C C . LEU A 1 163 ? 7.498 -15.429 -14.481 1.00 98.12 163 LEU A C 1
ATOM 1327 O O . LEU A 1 163 ? 6.318 -15.707 -14.667 1.00 98.12 163 LEU A O 1
ATOM 1331 N N . GLU A 1 164 ? 8.358 -16.345 -14.038 1.00 98.12 164 GLU A N 1
ATOM 1332 C CA . GLU A 1 164 ? 7.979 -17.725 -13.729 1.00 98.12 164 GLU A CA 1
ATOM 1333 C C . GLU A 1 164 ? 7.610 -17.934 -12.253 1.00 98.12 164 GLU A C 1
ATOM 1335 O O . GLU A 1 164 ? 7.150 -19.024 -11.886 1.00 98.12 164 GLU A O 1
ATOM 1340 N N . SER A 1 165 ? 7.759 -16.901 -11.415 1.00 97.88 165 SER A N 1
ATOM 1341 C CA . SER A 1 165 ? 7.246 -16.910 -10.046 1.00 97.88 165 SER A CA 1
ATOM 1342 C C . SER A 1 165 ? 5.731 -17.079 -10.059 1.00 97.88 165 SER A C 1
ATOM 1344 O O . SER A 1 165 ? 5.028 -16.533 -10.910 1.00 97.88 165 SER A O 1
ATOM 1346 N N . ALA A 1 166 ? 5.219 -17.877 -9.124 1.00 98.00 166 ALA A N 1
ATOM 1347 C CA . ALA A 1 166 ? 3.819 -18.260 -9.123 1.00 98.00 166 ALA A CA 1
ATOM 1348 C C . ALA A 1 166 ? 3.216 -18.269 -7.723 1.00 98.00 166 ALA A C 1
ATOM 1350 O O . ALA A 1 166 ? 3.853 -18.683 -6.755 1.00 98.00 166 ALA A O 1
ATOM 1351 N N . PHE A 1 167 ? 1.944 -17.897 -7.666 1.00 98.19 167 PHE A N 1
ATOM 1352 C CA . PHE A 1 167 ? 1.126 -17.875 -6.461 1.00 98.19 167 PHE A CA 1
ATOM 1353 C C . PHE A 1 167 ? -0.129 -18.716 -6.679 1.00 98.19 167 PHE A C 1
ATOM 1355 O O . PHE A 1 167 ? -0.525 -18.980 -7.817 1.00 98.19 167 PHE A O 1
ATOM 1362 N N . VAL A 1 168 ? -0.754 -19.153 -5.589 1.00 98.56 168 VAL A N 1
ATOM 1363 C CA . VAL A 1 168 ? -2.000 -19.922 -5.631 1.00 98.56 168 VAL A CA 1
ATOM 1364 C C . VAL A 1 168 ? -3.071 -19.154 -4.871 1.00 98.56 168 VAL A C 1
ATOM 1366 O O . VAL A 1 168 ? -2.867 -18.803 -3.711 1.00 98.56 168 VAL A O 1
ATOM 1369 N N . PHE A 1 169 ? -4.208 -18.922 -5.520 1.00 98.50 169 PHE A N 1
ATOM 1370 C CA . PHE A 1 169 ? -5.371 -18.250 -4.944 1.00 98.50 169 PHE A CA 1
ATOM 1371 C C . PHE A 1 169 ? -6.622 -19.109 -5.119 1.00 98.50 169 PHE A C 1
ATOM 1373 O O . PHE A 1 169 ? -6.697 -19.924 -6.037 1.00 98.50 169 PHE A O 1
ATOM 1380 N N . TYR A 1 170 ? -7.607 -18.910 -4.246 1.00 98.62 170 TYR A N 1
ATOM 1381 C CA . TYR A 1 170 ? -8.967 -19.367 -4.516 1.00 98.62 170 TYR A CA 1
ATOM 1382 C C . TYR A 1 170 ? -9.674 -18.350 -5.417 1.00 98.62 170 TYR A C 1
ATOM 1384 O O . TYR A 1 170 ? -9.616 -17.152 -5.136 1.00 98.62 170 TYR A O 1
ATOM 1392 N N . ASP A 1 171 ? -10.332 -18.823 -6.474 1.00 98.44 171 ASP A N 1
ATOM 1393 C CA . ASP A 1 171 ? -11.213 -18.000 -7.313 1.00 98.44 171 ASP A CA 1
ATOM 1394 C C . ASP A 1 171 ? -12.623 -17.857 -6.697 1.00 98.44 171 ASP A C 1
ATOM 1396 O O . ASP A 1 171 ? -12.934 -18.409 -5.635 1.00 98.44 171 ASP A O 1
ATOM 1400 N N . GLU A 1 172 ? -13.511 -17.126 -7.372 1.00 98.31 172 GLU A N 1
ATOM 1401 C CA . GLU A 1 172 ? -14.898 -16.920 -6.946 1.00 98.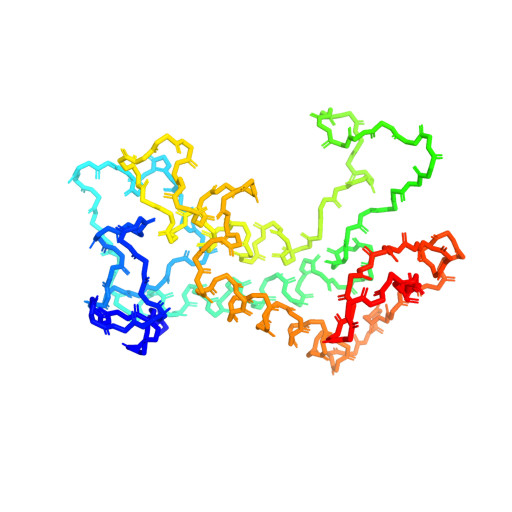31 172 GLU A CA 1
ATOM 1402 C C . GLU A 1 172 ? -15.741 -18.209 -6.913 1.00 98.31 172 GLU A C 1
ATOM 1404 O O . GLU A 1 172 ? -16.767 -18.265 -6.232 1.00 98.31 172 GLU A O 1
ATOM 1409 N N . ASN A 1 173 ? -15.288 -19.261 -7.598 1.00 98.50 173 ASN A N 1
ATOM 1410 C CA . ASN A 1 173 ? -15.923 -20.577 -7.667 1.00 98.50 173 ASN A CA 1
ATOM 1411 C C . ASN A 1 173 ? -15.302 -21.581 -6.678 1.00 98.50 173 ASN A C 1
ATOM 1413 O O . ASN A 1 173 ? -15.695 -22.750 -6.664 1.00 98.50 173 ASN A O 1
ATOM 1417 N N . LYS A 1 174 ? -14.383 -21.126 -5.812 1.00 98.19 174 LYS A N 1
ATOM 1418 C CA . LYS A 1 174 ? -13.641 -21.927 -4.823 1.00 98.19 174 LYS A CA 1
ATOM 1419 C C . LYS A 1 174 ? -12.664 -22.932 -5.442 1.00 98.19 174 LYS A C 1
ATOM 1421 O O . LYS A 1 174 ? -12.279 -23.897 -4.780 1.00 98.19 174 LYS A O 1
ATOM 1426 N N . ASN A 1 175 ? -12.222 -22.701 -6.673 1.00 98.50 175 ASN A N 1
ATOM 1427 C CA . ASN A 1 175 ? -11.151 -23.482 -7.277 1.00 98.50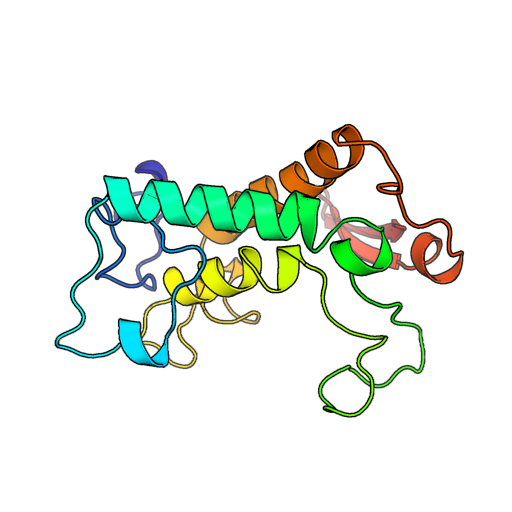 175 ASN A CA 1
ATOM 1428 C C . ASN A 1 175 ? -9.791 -22.927 -6.855 1.00 98.50 175 ASN A C 1
ATOM 1430 O O . ASN A 1 175 ? -9.602 -21.715 -6.775 1.00 98.50 175 ASN A O 1
ATOM 1434 N N . LEU A 1 176 ? -8.821 -23.817 -6.639 1.00 98.31 176 LEU A N 1
ATOM 1435 C CA . LEU A 1 176 ? -7.420 -23.428 -6.496 1.00 98.31 176 LEU A CA 1
ATOM 1436 C C . LEU A 1 176 ? -6.834 -23.110 -7.874 1.00 98.31 176 LEU A C 1
ATOM 1438 O O . LEU A 1 176 ? -6.726 -23.991 -8.727 1.00 98.31 176 LEU A O 1
ATOM 1442 N N . VAL A 1 177 ? -6.414 -21.863 -8.070 1.00 98.56 177 VAL A N 1
ATOM 1443 C CA . VAL A 1 177 ? -5.847 -21.364 -9.323 1.00 98.56 177 VAL A CA 1
ATOM 1444 C C . VAL A 1 177 ? -4.404 -20.938 -9.095 1.00 98.56 177 VAL A C 1
ATOM 1446 O O . VAL A 1 177 ? -4.107 -20.123 -8.222 1.00 98.56 177 VAL A O 1
ATOM 1449 N N . LYS A 1 178 ? -3.494 -21.485 -9.905 1.00 98.50 178 LYS A N 1
ATOM 1450 C CA . LYS A 1 178 ? -2.098 -21.050 -9.964 1.00 98.50 178 LYS A CA 1
ATOM 1451 C C . LYS A 1 178 ? -1.967 -19.918 -10.979 1.00 98.50 178 LYS A C 1
ATOM 1453 O O . LYS A 1 178 ? -2.239 -20.126 -12.158 1.00 98.50 178 LYS A O 1
ATOM 1458 N N . VAL A 1 179 ? -1.494 -18.762 -10.531 1.00 98.31 179 VAL A N 1
ATOM 1459 C CA . VAL A 1 179 ? -1.187 -17.607 -11.382 1.00 98.31 179 VAL A CA 1
ATOM 1460 C C . VAL A 1 179 ? 0.316 -17.378 -11.417 1.00 98.31 179 VAL A C 1
ATOM 1462 O O . VAL A 1 179 ? 1.007 -17.639 -10.431 1.00 98.31 179 VAL A O 1
ATOM 1465 N N . LYS A 1 180 ? 0.817 -16.922 -12.561 1.00 98.00 180 LYS A N 1
ATOM 1466 C CA . LYS A 1 180 ? 2.178 -16.406 -12.704 1.00 98.00 180 LYS A CA 1
ATOM 1467 C C . LYS A 1 180 ? 2.129 -14.888 -12.779 1.00 98.00 180 LYS A C 1
ATOM 1469 O O . LYS A 1 180 ? 1.065 -14.332 -13.058 1.00 98.00 180 LYS A O 1
ATOM 1474 N N . VAL A 1 181 ? 3.262 -14.271 -12.477 1.00 95.88 181 VAL A N 1
ATOM 1475 C CA . VAL A 1 181 ? 3.462 -12.825 -12.586 1.00 95.88 181 VAL A CA 1
ATOM 1476 C C . VAL A 1 181 ? 3.303 -12.343 -14.031 1.00 95.88 181 VAL A C 1
ATOM 1478 O O . VAL A 1 181 ? 3.663 -13.105 -14.956 1.00 95.88 181 VAL A O 1
#

pLDDT: mean 94.0, std 9.75, range [49.91, 98.81]